Protein AF-A0A2I0JJZ2-F1 (afdb_monomer_lite)

Organism: Punica granatum (NCBI:txid22663)

Structure (mmCIF, N/CA/C/O backbone):
data_AF-A0A2I0JJZ2-F1
#
_entry.id   AF-A0A2I0JJZ2-F1
#
loop_
_atom_site.group_PDB
_atom_site.id
_atom_site.type_symbol
_atom_site.label_atom_id
_atom_site.label_alt_id
_atom_site.label_comp_id
_atom_site.label_asym_id
_atom_site.label_entity_id
_atom_site.label_seq_id
_atom_site.pdbx_PDB_ins_code
_atom_site.Cartn_x
_atom_site.Cartn_y
_atom_site.Cartn_z
_atom_site.occupancy
_atom_site.B_iso_or_equiv
_atom_site.auth_seq_id
_atom_site.auth_comp_id
_atom_site.auth_asym_id
_atom_site.auth_atom_id
_atom_site.pdbx_PDB_model_num
ATOM 1 N N . MET A 1 1 ? 12.550 30.869 23.987 1.00 35.34 1 MET A N 1
ATOM 2 C CA . MET A 1 1 ? 12.038 30.319 22.714 1.00 35.34 1 MET A CA 1
ATOM 3 C C . MET A 1 1 ? 10.921 29.368 23.080 1.00 35.34 1 MET A C 1
ATOM 5 O O . MET A 1 1 ? 11.145 28.502 23.915 1.00 35.34 1 MET A O 1
ATOM 9 N N . ALA A 1 2 ? 9.710 29.667 22.617 1.00 34.50 2 ALA A N 1
ATOM 10 C CA . ALA A 1 2 ? 8.490 29.009 23.058 1.00 34.50 2 ALA A CA 1
ATOM 11 C C . ALA A 1 2 ? 8.480 27.542 22.616 1.00 34.50 2 ALA A C 1
ATOM 13 O O . ALA A 1 2 ? 8.652 27.239 21.442 1.00 34.50 2 ALA A O 1
ATOM 14 N N . SER A 1 3 ? 8.296 26.659 23.588 1.00 38.31 3 SER A N 1
ATOM 15 C CA . SER A 1 3 ? 7.873 25.279 23.404 1.00 38.31 3 SER A CA 1
ATOM 16 C C . SER A 1 3 ? 6.485 25.270 22.759 1.00 38.31 3 SER A C 1
ATOM 18 O O . SER A 1 3 ? 5.528 25.747 23.374 1.00 38.31 3 SER A O 1
ATOM 20 N N . GLU A 1 4 ? 6.378 24.760 21.533 1.00 41.97 4 GLU A N 1
ATOM 21 C CA . GLU A 1 4 ? 5.097 24.430 20.907 1.00 41.97 4 GLU A CA 1
ATOM 22 C C . GLU A 1 4 ? 4.425 23.337 21.740 1.00 41.97 4 GLU A C 1
ATOM 24 O O . GLU A 1 4 ? 4.838 22.180 21.760 1.00 41.97 4 GLU A O 1
ATOM 29 N N . VAL A 1 5 ? 3.418 23.741 22.508 1.00 44.41 5 VAL A N 1
ATOM 30 C CA . VAL A 1 5 ? 2.506 22.829 23.187 1.00 44.41 5 VAL A CA 1
ATOM 31 C C . VAL A 1 5 ? 1.567 22.299 22.111 1.00 44.41 5 VAL A C 1
ATOM 33 O O . VAL A 1 5 ? 0.677 23.023 21.668 1.00 44.41 5 VAL A O 1
ATOM 36 N N . GLU A 1 6 ? 1.783 21.058 21.669 1.00 45.62 6 GLU A N 1
ATOM 37 C CA . GLU A 1 6 ? 0.807 20.306 20.877 1.00 45.62 6 GLU A CA 1
ATOM 38 C C . GLU A 1 6 ? -0.513 20.266 21.657 1.00 45.62 6 GLU A C 1
ATOM 40 O O . GLU A 1 6 ? -0.679 19.545 22.643 1.00 45.62 6 GLU A O 1
ATOM 45 N N . THR A 1 7 ? -1.460 21.108 21.253 1.00 51.25 7 THR A N 1
ATOM 46 C CA . THR A 1 7 ? -2.835 21.029 21.733 1.00 51.25 7 THR A CA 1
ATOM 47 C C . THR A 1 7 ? -3.428 19.706 21.251 1.00 51.25 7 THR A C 1
ATOM 49 O O . THR A 1 7 ? -3.328 19.430 20.055 1.00 51.25 7 THR A O 1
ATOM 52 N N . PRO A 1 8 ? -4.066 18.896 22.115 1.00 55.25 8 PRO A N 1
ATOM 53 C CA . PRO A 1 8 ? -4.685 17.653 21.677 1.00 55.25 8 PRO A CA 1
ATOM 54 C C . PRO A 1 8 ? -5.775 17.986 20.655 1.00 55.25 8 PRO A C 1
ATOM 56 O O . PRO A 1 8 ? -6.726 18.708 20.973 1.00 55.25 8 PRO A O 1
ATOM 59 N N . ASP A 1 9 ? -5.608 17.503 19.421 1.00 58.31 9 ASP A N 1
ATOM 60 C CA . ASP A 1 9 ? -6.589 17.686 18.353 1.00 58.31 9 ASP A CA 1
ATOM 61 C C . ASP A 1 9 ? -7.976 17.277 18.868 1.00 58.31 9 ASP A C 1
ATOM 63 O O . ASP A 1 9 ? -8.162 16.194 19.435 1.00 58.31 9 ASP A O 1
ATOM 67 N N . ARG A 1 10 ? -8.972 18.151 18.680 1.00 72.06 10 ARG A N 1
ATOM 68 C CA . ARG A 1 10 ? -10.356 17.831 19.049 1.00 72.06 10 ARG A CA 1
ATOM 69 C C . ARG A 1 10 ? -10.790 16.565 18.293 1.00 72.06 10 ARG A C 1
ATOM 71 O O . ARG A 1 10 ? -10.502 16.452 17.099 1.00 72.06 10 ARG A O 1
ATOM 78 N N . PRO A 1 11 ? -11.519 15.634 18.935 1.00 71.88 11 PRO A N 1
ATOM 79 C CA . PRO A 1 11 ? -11.868 14.339 18.340 1.00 71.88 11 PRO A CA 1
ATOM 80 C C . PRO A 1 11 ? -12.644 14.468 17.020 1.00 71.88 11 PRO A C 1
ATOM 82 O O . PRO A 1 11 ? -12.521 13.619 16.140 1.00 71.88 11 PRO A O 1
ATOM 85 N N . GLU A 1 12 ? -13.387 15.562 16.854 1.00 78.88 12 GLU A N 1
ATOM 86 C CA . GLU A 1 12 ? -14.117 15.923 15.634 1.00 78.88 12 GLU A CA 1
ATOM 87 C C . GLU A 1 12 ? -13.176 16.174 14.441 1.00 78.88 12 GLU A C 1
ATOM 89 O O . GLU A 1 12 ? -13.389 15.627 13.359 1.00 78.88 12 GLU A O 1
ATOM 94 N N . ILE A 1 13 ? -12.083 16.919 14.650 1.00 84.81 13 ILE A N 1
ATOM 95 C CA . ILE A 1 13 ? -11.090 17.237 13.608 1.00 84.81 13 ILE A CA 1
ATOM 96 C C . ILE A 1 13 ? -10.377 15.958 13.159 1.00 84.81 13 ILE A C 1
ATOM 98 O O . ILE A 1 13 ? -10.207 15.710 11.963 1.00 84.81 13 ILE A O 1
ATOM 102 N N . LEU A 1 14 ? -10.002 15.103 14.117 1.00 84.44 14 LEU A N 1
ATOM 103 C CA . LEU A 1 14 ? -9.388 13.804 13.829 1.00 84.44 14 LEU A CA 1
ATOM 104 C C . LEU A 1 14 ? -10.324 12.903 13.023 1.00 84.44 14 LEU A C 1
ATOM 106 O O . LEU A 1 14 ? -9.884 12.238 12.083 1.00 84.44 14 LEU A O 1
ATOM 110 N N . GLN A 1 15 ? -11.615 12.897 13.356 1.00 85.50 15 GLN A N 1
ATOM 111 C CA . GLN A 1 15 ? -12.613 12.121 12.630 1.00 85.50 15 GLN A CA 1
ATOM 112 C C . GLN A 1 15 ? -12.759 12.593 11.181 1.00 85.50 15 GLN A C 1
ATOM 114 O O . GLN A 1 15 ? -12.791 11.766 10.266 1.00 85.50 15 GLN A O 1
ATOM 119 N N . GLU A 1 16 ? -12.831 13.903 10.948 1.00 87.69 16 GLU A N 1
ATOM 120 C CA . GLU A 1 16 ? -12.910 14.463 9.597 1.00 87.69 16 GLU A CA 1
ATOM 121 C C . GLU A 1 16 ? -11.657 14.160 8.774 1.00 87.69 16 GLU A C 1
ATOM 123 O O . GLU A 1 16 ? -11.760 13.705 7.628 1.00 87.69 16 GLU A O 1
ATOM 128 N N . ARG A 1 17 ? -10.477 14.331 9.377 1.00 90.06 17 ARG A N 1
ATOM 129 C CA . ARG A 1 17 ? -9.188 14.029 8.747 1.00 90.06 17 ARG A CA 1
ATOM 130 C C . ARG A 1 17 ? -9.063 12.550 8.390 1.00 90.06 17 ARG A C 1
ATOM 132 O O . ARG A 1 17 ? -8.635 12.204 7.294 1.00 90.06 17 ARG A O 1
ATOM 139 N N . LEU A 1 18 ? -9.494 11.652 9.269 1.00 87.50 18 LEU A N 1
ATOM 140 C CA . LEU A 1 18 ? -9.435 10.222 8.983 1.00 87.50 18 LEU A CA 1
ATOM 141 C C . LEU A 1 18 ? -10.425 9.817 7.881 1.00 87.50 18 LEU A C 1
ATOM 143 O O . LEU A 1 18 ? -10.097 9.005 7.015 1.00 87.50 18 LEU A O 1
ATOM 147 N N . LYS A 1 19 ? -11.614 10.431 7.848 1.00 88.38 19 LYS A N 1
ATOM 148 C CA . LYS A 1 19 ? -12.583 10.248 6.756 1.00 88.38 19 LYS A CA 1
ATOM 149 C C . LYS A 1 19 ? -12.058 10.758 5.413 1.00 88.38 19 LYS A C 1
ATOM 151 O O . LYS A 1 19 ? -12.397 10.179 4.380 1.00 88.38 19 LYS A O 1
ATOM 156 N N . SER A 1 20 ? -11.272 11.836 5.389 1.00 93.06 20 SER A N 1
ATOM 157 C CA . SER A 1 20 ? -10.656 12.313 4.145 1.00 93.06 20 SER A CA 1
ATOM 158 C C . SER A 1 20 ? -9.574 11.344 3.657 1.00 93.06 20 SER A C 1
ATOM 160 O O . SER A 1 20 ? -9.583 10.985 2.479 1.00 93.06 20 SER A O 1
ATOM 162 N N . PHE A 1 21 ? -8.743 10.812 4.559 1.00 91.00 21 PHE A N 1
ATOM 163 C CA . PHE A 1 21 ? -7.754 9.782 4.227 1.00 91.00 21 PHE A CA 1
ATOM 164 C C . PHE A 1 21 ? -8.388 8.487 3.714 1.00 91.00 21 PHE A C 1
ATOM 166 O O . PHE A 1 21 ? -7.907 7.923 2.735 1.00 91.00 21 PHE A O 1
ATOM 173 N N . LEU A 1 22 ? -9.506 8.038 4.294 1.00 89.44 22 LEU A N 1
ATOM 174 C CA . LEU A 1 22 ? -10.238 6.880 3.769 1.00 89.44 22 LEU A CA 1
ATOM 175 C C . LEU A 1 22 ? -10.737 7.107 2.336 1.00 89.44 22 LEU A C 1
ATOM 177 O O . LEU A 1 22 ? -10.638 6.207 1.504 1.00 89.44 22 LEU A O 1
ATOM 181 N N . ARG A 1 23 ? -11.242 8.309 2.029 1.00 91.12 23 ARG A N 1
ATOM 182 C CA . ARG A 1 23 ? -11.679 8.665 0.670 1.00 91.12 23 ARG A CA 1
ATOM 183 C C . ARG A 1 23 ? -10.512 8.694 -0.315 1.00 91.12 23 ARG A C 1
ATOM 185 O O . ARG A 1 23 ? -10.638 8.161 -1.415 1.00 91.12 23 ARG A O 1
ATOM 192 N N . GLN A 1 24 ? -9.374 9.260 0.085 1.00 93.25 24 GLN A N 1
ATOM 193 C CA . GLN A 1 24 ? -8.149 9.224 -0.719 1.00 93.25 24 GLN A CA 1
ATOM 194 C C . GLN A 1 24 ? -7.701 7.782 -0.973 1.00 93.25 24 GLN A C 1
ATOM 196 O O . GLN A 1 24 ? -7.462 7.405 -2.115 1.00 93.25 24 GLN A O 1
ATOM 201 N N . LEU A 1 25 ? -7.698 6.937 0.061 1.00 90.19 25 LEU A N 1
ATOM 202 C CA . LEU A 1 25 ? -7.332 5.527 -0.063 1.00 90.19 25 LEU A CA 1
ATOM 203 C C . LEU A 1 25 ? -8.237 4.777 -1.052 1.00 90.19 25 LEU A C 1
ATOM 205 O O . LEU A 1 25 ? -7.754 3.982 -1.855 1.00 90.19 25 LEU A O 1
ATOM 209 N N . GLN A 1 26 ? -9.546 5.039 -1.025 1.00 91.00 26 GLN A N 1
ATOM 210 C CA . GLN A 1 26 ? -10.500 4.460 -1.978 1.00 91.00 26 GLN A CA 1
ATOM 211 C C . GLN A 1 26 ? -10.223 4.904 -3.420 1.00 91.00 26 GLN A C 1
ATOM 213 O O . GLN A 1 26 ? -10.306 4.086 -4.340 1.00 91.00 26 GLN A O 1
ATOM 218 N N . PHE A 1 27 ? -9.872 6.175 -3.621 1.00 93.69 27 PHE A N 1
ATOM 219 C CA . PHE A 1 27 ? -9.494 6.698 -4.931 1.00 93.69 27 PHE A CA 1
ATOM 220 C C . PHE A 1 27 ? -8.219 6.026 -5.463 1.00 93.69 27 PHE A C 1
ATOM 222 O O . PHE A 1 27 ? -8.216 5.518 -6.587 1.00 93.69 27 PHE A O 1
ATOM 229 N N . GLU A 1 28 ? -7.181 5.914 -4.631 1.00 92.25 28 GLU A N 1
ATOM 230 C CA . GLU A 1 28 ? -5.933 5.221 -4.980 1.00 92.25 28 GLU A CA 1
ATOM 231 C C . GLU A 1 28 ? -6.158 3.728 -5.274 1.00 92.25 28 GLU A C 1
ATOM 233 O O . GLU A 1 28 ? -5.593 3.174 -6.219 1.00 92.25 28 GLU A O 1
ATOM 238 N N . CYS A 1 29 ? -7.068 3.066 -4.550 1.00 91.25 29 CYS A N 1
ATOM 239 C CA . CYS A 1 29 ? -7.469 1.689 -4.858 1.00 91.25 29 CYS A CA 1
ATOM 240 C C . CYS A 1 29 ? -8.089 1.564 -6.259 1.00 91.25 29 CYS A C 1
ATOM 242 O O . CYS A 1 29 ? -7.845 0.583 -6.968 1.00 91.25 29 CYS A O 1
ATOM 244 N N . ALA A 1 30 ? -8.890 2.546 -6.681 1.00 93.31 30 ALA A N 1
ATOM 245 C CA . ALA A 1 30 ? -9.476 2.551 -8.018 1.00 93.31 30 ALA A CA 1
ATOM 246 C C . ALA A 1 30 ? -8.402 2.736 -9.104 1.00 93.31 30 ALA A C 1
ATOM 248 O O . ALA A 1 30 ? -8.488 2.114 -10.168 1.00 93.31 30 ALA A O 1
ATOM 249 N N . ILE A 1 31 ? -7.371 3.544 -8.834 1.00 94.44 31 ILE A N 1
ATOM 250 C CA . ILE A 1 31 ? -6.198 3.679 -9.709 1.00 94.44 31 ILE A CA 1
ATOM 251 C C . ILE A 1 31 ? -5.447 2.349 -9.797 1.00 94.44 31 ILE A C 1
ATOM 253 O O . ILE A 1 31 ? -5.171 1.878 -10.904 1.00 94.44 31 ILE A O 1
ATOM 257 N N . LEU A 1 32 ? -5.185 1.700 -8.660 1.00 94.00 32 LEU A N 1
ATOM 258 C CA . LEU A 1 32 ? -4.529 0.395 -8.608 1.00 94.00 32 LEU A CA 1
ATOM 259 C C . LEU A 1 32 ? -5.263 -0.647 -9.463 1.00 94.00 32 LEU A C 1
ATOM 261 O O . LEU A 1 32 ? -4.631 -1.341 -10.259 1.00 94.00 32 LEU A O 1
ATOM 265 N N . GLU A 1 33 ? -6.590 -0.747 -9.355 1.00 94.25 33 GLU A N 1
ATOM 266 C CA . GLU A 1 33 ? -7.368 -1.694 -10.166 1.00 94.25 33 GLU A CA 1
ATOM 267 C C . GLU A 1 33 ? -7.245 -1.396 -11.670 1.00 94.25 33 GLU A C 1
ATOM 269 O O . GLU A 1 33 ? -7.112 -2.323 -12.474 1.00 94.25 33 GLU A O 1
ATOM 274 N N . ARG A 1 34 ? -7.190 -0.116 -12.070 1.00 95.19 34 ARG A N 1
ATOM 275 C CA . ARG A 1 34 ? -6.940 0.271 -13.472 1.00 95.19 34 ARG A CA 1
ATOM 276 C C . ARG A 1 34 ? -5.537 -0.128 -13.934 1.00 95.19 34 ARG A C 1
ATOM 278 O O . ARG A 1 34 ? -5.402 -0.654 -15.040 1.00 95.19 34 ARG A O 1
ATOM 285 N N . ILE A 1 35 ? -4.509 0.085 -13.109 1.00 91.81 35 ILE A N 1
ATOM 286 C CA . ILE A 1 35 ? -3.126 -0.326 -13.404 1.00 91.81 35 ILE A CA 1
ATOM 287 C C . ILE A 1 35 ? -3.061 -1.846 -13.571 1.00 91.81 35 ILE A C 1
ATOM 289 O O . ILE A 1 35 ? -2.542 -2.334 -14.577 1.00 91.81 35 ILE A O 1
ATOM 293 N N . VAL A 1 36 ? -3.632 -2.601 -12.631 1.00 92.75 36 VAL A N 1
ATOM 294 C CA . VAL A 1 36 ? -3.643 -4.068 -12.676 1.00 92.75 36 VAL A CA 1
ATOM 295 C C . VAL A 1 36 ? -4.390 -4.573 -13.906 1.00 92.75 36 VAL A C 1
ATOM 297 O O . VAL A 1 36 ? -3.914 -5.495 -14.567 1.00 92.75 36 VAL A O 1
ATOM 300 N N . HIS A 1 37 ? -5.531 -3.968 -14.244 1.00 92.50 37 HIS A N 1
ATOM 301 C CA . HIS A 1 37 ? -6.307 -4.344 -15.422 1.00 92.50 37 HIS A CA 1
ATOM 302 C C . HIS A 1 37 ? -5.513 -4.143 -16.719 1.00 92.50 37 HIS A C 1
ATOM 304 O O . HIS A 1 37 ? -5.407 -5.079 -17.511 1.00 92.50 37 HIS A O 1
ATOM 310 N N . LYS A 1 38 ? -4.902 -2.964 -16.905 1.00 90.19 38 LYS A N 1
ATOM 311 C CA . LYS A 1 38 ? -4.123 -2.641 -18.113 1.00 90.19 38 LYS A CA 1
ATOM 312 C C . LYS A 1 38 ? -2.888 -3.531 -18.284 1.00 90.19 38 LYS A C 1
ATOM 314 O O . LYS A 1 38 ? -2.580 -3.938 -19.397 1.00 90.19 38 LYS A O 1
ATOM 319 N N . ASN A 1 39 ? -2.213 -3.880 -17.190 1.00 88.00 39 ASN A N 1
ATOM 320 C CA . ASN A 1 39 ? -0.936 -4.601 -17.234 1.00 88.00 39 ASN A CA 1
ATOM 321 C C . ASN A 1 39 ? -1.072 -6.135 -17.146 1.00 88.00 39 ASN A C 1
ATOM 323 O O . ASN A 1 39 ? -0.076 -6.851 -17.271 1.00 88.00 39 ASN A O 1
ATOM 327 N N . LYS A 1 40 ? -2.292 -6.668 -16.963 1.00 88.12 40 LYS A N 1
ATOM 328 C CA . LYS A 1 40 ? -2.541 -8.092 -16.664 1.00 88.12 40 LYS A CA 1
ATOM 329 C C . LYS A 1 40 ? -1.957 -9.068 -17.683 1.00 88.12 40 LYS A C 1
ATOM 331 O O . LYS A 1 40 ? -1.467 -10.126 -17.292 1.00 88.12 40 LYS A O 1
ATOM 336 N N . ASN A 1 41 ? -2.037 -8.738 -18.969 1.00 86.06 41 ASN A N 1
ATOM 337 C CA . ASN A 1 41 ? -1.633 -9.650 -20.040 1.00 86.06 41 ASN A CA 1
ATOM 338 C C . ASN A 1 41 ? -0.141 -9.521 -20.378 1.00 86.06 41 ASN A C 1
ATOM 340 O O . ASN A 1 41 ? 0.506 -10.529 -20.639 1.00 86.06 41 ASN A O 1
ATOM 344 N N . GLN A 1 42 ? 0.408 -8.305 -20.310 1.00 81.69 42 GLN A N 1
ATOM 345 C CA . GLN A 1 42 ? 1.806 -8.014 -20.646 1.00 81.69 42 GLN A CA 1
ATOM 346 C C . GLN A 1 42 ? 2.772 -8.404 -19.521 1.00 81.69 42 GLN A C 1
ATOM 348 O O . GLN A 1 42 ? 3.835 -8.960 -19.777 1.00 81.69 42 GLN A O 1
ATOM 353 N N . HIS A 1 43 ? 2.384 -8.190 -18.261 1.00 86.06 43 HIS A N 1
ATOM 354 C CA . HIS A 1 43 ? 3.291 -8.319 -17.117 1.00 86.06 43 HIS A CA 1
ATOM 355 C C . HIS A 1 43 ? 2.965 -9.510 -16.211 1.00 86.06 43 HIS A C 1
ATOM 357 O O . HIS A 1 43 ? 3.441 -9.582 -15.081 1.00 86.06 43 HIS A O 1
ATOM 363 N N . ARG A 1 44 ? 2.195 -10.494 -16.703 1.00 80.81 44 ARG A N 1
ATOM 364 C CA . ARG A 1 44 ? 1.699 -11.634 -15.903 1.00 80.81 44 ARG A CA 1
ATOM 365 C C . ARG A 1 44 ? 2.793 -12.373 -15.120 1.00 80.81 44 ARG A C 1
ATOM 367 O O . ARG A 1 44 ? 2.501 -12.901 -14.053 1.00 80.81 44 ARG A O 1
ATOM 374 N N . ARG A 1 45 ? 4.018 -12.448 -15.646 1.00 84.81 45 ARG A N 1
ATOM 375 C CA . ARG A 1 45 ? 5.161 -13.149 -15.026 1.00 84.81 45 ARG A CA 1
ATOM 376 C C . ARG A 1 45 ? 6.200 -12.210 -14.398 1.00 84.81 45 ARG A C 1
ATOM 378 O O . ARG A 1 45 ? 7.234 -12.684 -13.952 1.00 84.81 45 ARG A O 1
ATOM 385 N N . CYS A 1 46 ? 5.950 -10.902 -14.369 1.00 86.69 46 CYS A N 1
ATOM 386 C CA . CYS A 1 46 ? 6.910 -9.931 -13.854 1.00 86.69 46 CYS A CA 1
ATOM 387 C C . CYS A 1 46 ? 6.850 -9.827 -12.320 1.00 86.69 46 CYS A C 1
ATOM 389 O O . CYS A 1 46 ? 5.761 -9.853 -11.743 1.00 86.69 46 CYS A O 1
ATOM 391 N N . GLY A 1 47 ? 8.009 -9.675 -11.668 1.00 86.69 47 GLY A N 1
ATOM 392 C CA . GLY A 1 47 ? 8.136 -9.613 -10.206 1.00 86.69 47 GLY A CA 1
ATOM 393 C C . GLY A 1 47 ? 7.337 -8.471 -9.573 1.00 86.69 47 GLY A C 1
ATOM 394 O O . GLY A 1 47 ? 6.503 -8.725 -8.702 1.00 86.69 47 GLY A O 1
ATOM 395 N N . TYR A 1 48 ? 7.484 -7.235 -10.074 1.00 90.94 48 TYR A N 1
ATOM 396 C CA . TYR A 1 48 ? 6.724 -6.086 -9.552 1.00 90.94 48 TYR A CA 1
ATOM 397 C C . TYR A 1 48 ? 5.207 -6.293 -9.694 1.00 90.94 48 TYR A C 1
ATOM 399 O O . TYR A 1 48 ? 4.431 -5.895 -8.826 1.00 90.94 48 TYR A O 1
ATOM 407 N N . PHE A 1 49 ? 4.771 -6.966 -10.766 1.00 91.81 49 PHE A N 1
ATOM 408 C CA . PHE A 1 49 ? 3.356 -7.230 -11.009 1.00 91.81 49 PHE A CA 1
ATOM 409 C C . PHE A 1 49 ? 2.787 -8.255 -10.019 1.00 91.81 49 PHE A C 1
ATOM 411 O O . PHE A 1 49 ? 1.638 -8.125 -9.602 1.00 91.81 49 PHE A O 1
ATOM 418 N N . GLN A 1 50 ? 3.583 -9.236 -9.573 1.00 90.62 50 GLN A N 1
ATOM 419 C CA . GLN A 1 50 ? 3.171 -10.143 -8.494 1.00 90.62 50 GLN A CA 1
ATOM 420 C C . GLN A 1 50 ? 2.943 -9.391 -7.179 1.00 90.62 50 GLN A C 1
ATOM 422 O O . GLN A 1 50 ? 1.937 -9.632 -6.508 1.00 90.62 50 GLN A O 1
ATOM 427 N N . TYR A 1 51 ? 3.811 -8.432 -6.845 1.00 90.62 51 TYR A N 1
ATOM 428 C CA . TYR A 1 51 ? 3.610 -7.576 -5.676 1.00 90.62 51 TYR A CA 1
ATOM 429 C C . TYR A 1 51 ? 2.402 -6.643 -5.841 1.00 90.62 51 TYR A C 1
ATOM 431 O O . TYR A 1 51 ? 1.611 -6.531 -4.912 1.00 90.62 51 TYR A O 1
ATOM 439 N N . LEU A 1 52 ? 2.147 -6.075 -7.027 1.00 92.94 52 LEU A N 1
ATOM 440 C CA . LEU A 1 52 ? 0.903 -5.329 -7.290 1.00 92.94 52 LEU A CA 1
ATOM 441 C C . LEU A 1 52 ? -0.353 -6.188 -7.071 1.00 92.94 52 LEU A C 1
ATOM 443 O O . LEU A 1 52 ? -1.355 -5.718 -6.529 1.00 92.94 52 LEU A O 1
ATOM 447 N N . LEU A 1 53 ? -0.317 -7.464 -7.469 1.00 93.12 53 LEU A N 1
ATOM 448 C CA . LEU A 1 53 ? -1.415 -8.396 -7.209 1.00 93.12 53 LEU A CA 1
ATOM 449 C C . LEU A 1 53 ? -1.567 -8.713 -5.717 1.00 93.12 53 LEU A C 1
ATOM 451 O O . LEU A 1 53 ? -2.701 -8.911 -5.275 1.00 93.12 53 LEU A O 1
ATOM 455 N N . LYS A 1 54 ? -0.463 -8.757 -4.961 1.00 93.25 54 LYS A N 1
ATOM 456 C CA . LYS A 1 54 ? -0.468 -8.895 -3.499 1.00 93.25 54 LYS A CA 1
ATOM 457 C C . LYS A 1 54 ? -1.106 -7.670 -2.839 1.00 93.25 54 LYS A C 1
ATOM 459 O O . LYS A 1 54 ? -2.129 -7.830 -2.183 1.00 93.25 54 LYS A O 1
ATOM 464 N N . VAL A 1 55 ? -0.634 -6.465 -3.167 1.00 94.69 55 VAL A N 1
ATOM 465 C CA . VAL A 1 55 ? -1.215 -5.185 -2.722 1.00 94.69 55 VAL A CA 1
ATOM 466 C C . VAL A 1 55 ? -2.722 -5.145 -2.994 1.00 94.69 55 VAL A C 1
ATOM 468 O O . VAL A 1 55 ? -3.516 -4.822 -2.115 1.00 94.69 55 VAL A O 1
ATOM 471 N N . ARG A 1 56 ? -3.158 -5.563 -4.190 1.00 94.62 56 ARG A N 1
ATOM 472 C CA . ARG A 1 56 ? -4.587 -5.634 -4.531 1.00 94.62 56 ARG A CA 1
ATOM 473 C C . ARG A 1 56 ? -5.376 -6.600 -3.639 1.00 94.62 56 ARG A C 1
ATOM 475 O O . ARG A 1 56 ? -6.516 -6.305 -3.287 1.00 94.62 56 ARG A O 1
ATOM 482 N N . ARG A 1 57 ? -4.825 -7.776 -3.321 1.00 93.75 57 ARG A N 1
ATOM 483 C CA . ARG A 1 57 ? -5.484 -8.743 -2.421 1.00 93.75 57 ARG A CA 1
ATOM 484 C C . ARG A 1 57 ? -5.641 -8.148 -1.029 1.00 93.75 57 ARG A C 1
ATOM 486 O O . ARG A 1 57 ? -6.739 -8.202 -0.479 1.00 93.75 57 ARG A O 1
ATOM 493 N N . ASP A 1 58 ? -4.586 -7.526 -0.526 1.00 94.06 58 ASP A N 1
ATOM 494 C CA . ASP A 1 58 ? -4.571 -6.942 0.808 1.00 94.06 58 ASP A CA 1
ATOM 495 C C . ASP A 1 58 ? -5.546 -5.763 0.903 1.00 94.06 58 ASP A C 1
ATOM 497 O O . ASP A 1 58 ? -6.327 -5.683 1.847 1.00 94.06 58 ASP A O 1
ATOM 501 N N . PHE A 1 59 ? -5.646 -4.925 -0.132 1.00 91.81 59 PHE A N 1
ATOM 502 C CA . PHE A 1 59 ? -6.676 -3.884 -0.186 1.00 91.81 59 PHE A CA 1
ATOM 503 C C . PHE A 1 59 ? -8.107 -4.434 -0.182 1.00 91.81 59 PHE A C 1
ATOM 505 O O . PHE A 1 59 ? -8.980 -3.859 0.467 1.00 91.81 59 PHE A O 1
ATOM 512 N N . ARG A 1 60 ? -8.378 -5.557 -0.857 1.00 91.62 60 ARG A N 1
ATOM 513 C CA . ARG A 1 60 ? -9.711 -6.193 -0.818 1.00 91.62 60 ARG A CA 1
ATOM 514 C C . ARG A 1 60 ? -10.040 -6.750 0.565 1.00 91.62 60 ARG A C 1
ATOM 516 O O . ARG A 1 60 ? -11.182 -6.635 1.017 1.00 91.62 60 ARG A O 1
ATOM 523 N N . LEU A 1 61 ? -9.048 -7.319 1.250 1.00 91.94 61 LEU A N 1
ATOM 524 C CA . LEU A 1 61 ? -9.187 -7.735 2.647 1.00 91.94 61 LEU A CA 1
ATOM 525 C C . LEU A 1 61 ? -9.461 -6.523 3.549 1.00 91.94 61 LEU A C 1
ATOM 527 O O . LEU A 1 61 ? -10.346 -6.577 4.401 1.00 91.94 61 LEU A O 1
ATOM 531 N N . LEU A 1 62 ? -8.783 -5.401 3.301 1.00 90.38 62 LEU A N 1
ATOM 532 C CA . LEU A 1 62 ? -8.951 -4.168 4.062 1.00 90.38 62 LEU A CA 1
ATOM 533 C C . LEU A 1 62 ? -10.346 -3.556 3.866 1.00 90.38 62 LEU A C 1
ATOM 535 O O . LEU A 1 62 ? -10.986 -3.147 4.832 1.00 90.38 62 LEU A O 1
ATOM 539 N N . GLN A 1 63 ? -10.859 -3.551 2.633 1.00 87.38 63 GLN A N 1
ATOM 540 C CA . GLN A 1 63 ? -12.235 -3.133 2.338 1.00 87.38 63 GLN A CA 1
ATOM 541 C C . GLN A 1 63 ? -13.257 -4.025 3.053 1.00 87.38 63 GLN A C 1
ATOM 543 O O . GLN A 1 63 ? -14.230 -3.529 3.621 1.00 87.38 63 GLN A O 1
ATOM 548 N N . SER A 1 64 ? -12.995 -5.334 3.101 1.00 86.25 64 SER A N 1
ATOM 549 C CA . SER A 1 64 ? -13.844 -6.301 3.808 1.00 86.25 64 SER A CA 1
ATOM 550 C C . SER A 1 64 ? -13.838 -6.097 5.329 1.00 86.25 64 SER A C 1
ATOM 552 O O . SER A 1 64 ? -14.811 -6.446 5.995 1.00 86.25 64 SER A O 1
ATOM 554 N N . ALA A 1 65 ? -12.784 -5.492 5.889 1.00 84.12 65 ALA A N 1
ATOM 555 C CA . ALA A 1 65 ? -12.708 -5.166 7.313 1.00 84.12 65 ALA A CA 1
ATOM 556 C C . ALA A 1 65 ? -13.680 -4.047 7.732 1.00 84.12 65 ALA A C 1
ATOM 558 O O . ALA A 1 65 ? -13.978 -3.926 8.925 1.00 84.12 65 ALA A O 1
ATOM 559 N N . LYS A 1 66 ? -14.203 -3.276 6.762 1.00 83.50 66 LYS A N 1
ATOM 560 C CA . LYS A 1 66 ? -15.114 -2.140 6.961 1.00 83.50 66 LYS A CA 1
ATOM 561 C C . LYS A 1 66 ? -14.561 -1.100 7.943 1.00 83.50 66 LYS A C 1
ATOM 563 O O . LYS A 1 66 ? -15.169 -0.792 8.966 1.00 83.50 66 LYS A O 1
ATOM 568 N N . LEU A 1 67 ? -13.390 -0.558 7.606 1.00 83.62 67 LEU A N 1
ATOM 569 C CA . LEU A 1 67 ? -12.666 0.449 8.394 1.00 83.62 67 LEU A CA 1
ATOM 570 C C . LEU A 1 67 ? -13.541 1.611 8.873 1.00 83.62 67 LEU A C 1
ATOM 572 O O . LEU A 1 67 ? -13.406 2.032 10.013 1.00 83.62 67 LEU A O 1
ATOM 576 N N . GLU A 1 68 ? -14.444 2.119 8.037 1.00 84.81 68 GLU A N 1
ATOM 577 C CA . GLU A 1 68 ? -15.306 3.243 8.410 1.00 84.81 68 GLU A CA 1
ATOM 578 C C . GLU A 1 68 ? -16.233 2.903 9.589 1.00 84.81 68 GLU A C 1
ATOM 580 O O . GLU A 1 68 ? -16.361 3.699 10.517 1.00 84.81 68 GLU A O 1
ATOM 585 N N . GLU A 1 69 ? -16.818 1.699 9.606 1.00 84.06 69 GLU A N 1
ATOM 586 C CA . GLU A 1 69 ? -17.628 1.221 10.733 1.00 84.06 69 GLU A CA 1
ATOM 587 C C . GLU A 1 69 ? -16.770 1.102 12.002 1.00 84.06 69 GLU A C 1
ATOM 589 O O . GLU A 1 69 ? -17.163 1.601 13.057 1.00 84.06 69 GLU A O 1
ATOM 594 N N . LEU A 1 70 ? -15.573 0.508 11.888 1.00 84.12 70 LEU A N 1
ATOM 595 C CA . LEU A 1 70 ? -14.644 0.345 13.013 1.00 84.12 70 LEU A CA 1
ATOM 596 C C . LEU A 1 70 ? -14.226 1.694 13.610 1.00 84.12 70 LEU A C 1
ATOM 598 O O . LEU A 1 70 ? -14.232 1.872 14.826 1.00 84.12 70 LEU A O 1
ATOM 602 N N . LEU A 1 71 ? -13.898 2.658 12.753 1.00 83.81 71 LEU A N 1
ATOM 603 C CA . LEU A 1 71 ? -13.444 3.979 13.168 1.00 83.81 71 LEU A CA 1
ATOM 604 C C . LEU A 1 71 ? -14.574 4.794 13.790 1.00 83.81 71 LEU A C 1
ATOM 606 O O . LEU A 1 71 ? -14.368 5.408 14.833 1.00 83.81 71 LEU A O 1
ATOM 610 N N . ASN A 1 72 ? -15.780 4.748 13.221 1.00 83.62 72 ASN A N 1
ATOM 611 C CA . ASN A 1 72 ? -16.945 5.391 13.827 1.00 83.62 72 ASN A CA 1
ATOM 612 C C . ASN A 1 72 ? -17.228 4.832 15.232 1.00 83.62 72 ASN A C 1
ATOM 614 O O . ASN A 1 72 ? -17.509 5.608 16.144 1.00 83.62 72 ASN A O 1
ATOM 618 N N . SER A 1 73 ? -17.083 3.516 15.439 1.00 81.31 73 SER A N 1
ATOM 619 C CA . SER A 1 73 ? -17.173 2.919 16.779 1.00 81.31 73 SER A CA 1
ATOM 620 C C . SER A 1 73 ? -16.064 3.408 17.722 1.00 81.31 73 SER A C 1
ATOM 622 O O . SER A 1 73 ? -16.358 3.709 18.877 1.00 81.31 73 SER A O 1
ATOM 624 N N . CYS A 1 74 ? -14.817 3.556 17.253 1.00 81.06 74 CYS A N 1
ATOM 625 C CA . CYS A 1 74 ? -13.735 4.142 18.057 1.00 81.06 74 CYS A CA 1
ATOM 626 C C . CYS A 1 74 ? -14.065 5.572 18.505 1.00 81.06 74 CYS A C 1
ATOM 628 O O . CYS A 1 74 ? -13.932 5.888 19.686 1.00 81.06 74 CYS A O 1
ATOM 630 N N . PHE A 1 75 ? -14.530 6.430 17.591 1.00 81.06 75 PHE A N 1
ATOM 631 C CA . PHE A 1 75 ? -14.856 7.821 17.916 1.00 81.06 75 PHE A CA 1
ATOM 632 C C . PHE A 1 75 ? -16.023 7.935 18.899 1.00 81.06 75 PHE A C 1
ATOM 634 O O . PHE A 1 75 ? -15.962 8.762 19.801 1.00 81.06 75 PHE A O 1
ATOM 641 N N . GLN A 1 76 ? -17.040 7.071 18.808 1.00 77.44 76 GLN A N 1
ATOM 642 C CA . GLN A 1 76 ? -18.120 7.030 19.804 1.00 77.44 76 GLN A CA 1
ATOM 643 C C . GLN A 1 76 ? -17.600 6.712 21.215 1.00 77.44 76 GLN A C 1
ATOM 645 O O . GLN A 1 76 ? -18.055 7.302 22.192 1.00 77.44 76 GLN A O 1
ATOM 650 N N . VAL A 1 77 ? -16.623 5.805 21.332 1.00 73.94 77 VAL A N 1
ATOM 651 C CA . VAL A 1 77 ? -16.008 5.455 22.622 1.00 73.94 77 VAL A CA 1
ATOM 652 C C . VAL A 1 77 ? -15.119 6.588 23.148 1.00 73.94 77 VAL A C 1
ATOM 654 O O . VAL A 1 77 ? -15.192 6.903 24.335 1.00 73.94 77 VAL A O 1
ATOM 657 N N . ILE A 1 78 ? -14.309 7.207 22.282 1.00 76.06 78 ILE A N 1
ATOM 658 C CA . ILE A 1 78 ? -13.351 8.267 22.647 1.00 76.06 78 ILE A CA 1
ATOM 659 C C . ILE A 1 78 ? -14.066 9.573 23.012 1.00 76.06 78 ILE A C 1
ATOM 661 O O . ILE A 1 78 ? -13.726 10.195 24.016 1.00 76.06 78 ILE A O 1
ATOM 665 N N . SER A 1 79 ? -15.079 9.972 22.241 1.00 71.81 79 SER A N 1
ATOM 666 C CA . SER A 1 79 ? -15.828 11.215 22.468 1.00 71.81 79 SER A CA 1
ATOM 667 C C . SER A 1 79 ? -16.780 11.138 23.668 1.00 71.81 79 SER A C 1
ATOM 669 O O . SER A 1 79 ? -17.364 12.145 24.054 1.00 71.81 79 SER A O 1
ATOM 671 N N . GLY A 1 80 ? -16.952 9.957 24.277 1.00 63.09 80 GLY A N 1
ATOM 672 C CA . GLY A 1 80 ? -17.773 9.771 25.477 1.00 63.09 80 GLY A CA 1
ATOM 673 C C . GLY A 1 80 ? -19.276 9.967 25.262 1.00 63.09 80 GLY A C 1
ATOM 674 O O . GLY A 1 80 ? -20.034 9.952 26.239 1.00 63.09 80 GLY A O 1
ATOM 675 N N . ASP A 1 81 ? -19.709 10.124 24.010 1.00 59.97 81 ASP A N 1
ATOM 676 C CA . ASP A 1 81 ? -21.110 10.290 23.657 1.00 59.97 81 ASP A CA 1
ATOM 677 C C . ASP A 1 81 ? -21.857 8.996 24.012 1.00 59.97 81 ASP A C 1
ATOM 679 O O . ASP A 1 81 ? -21.470 7.896 23.617 1.00 59.97 81 ASP A O 1
ATOM 683 N N . LYS A 1 82 ? -22.852 9.091 24.898 1.00 61.19 82 LYS A N 1
ATOM 684 C CA . LYS A 1 82 ? -23.471 7.924 25.545 1.00 61.19 82 LYS A CA 1
ATOM 685 C C . LYS A 1 82 ? -24.510 7.285 24.621 1.00 61.19 82 LYS A C 1
ATOM 687 O O . LYS A 1 82 ? -25.550 7.901 24.401 1.00 61.19 82 LYS A O 1
ATOM 692 N N . PRO A 1 83 ? -24.416 5.978 24.319 1.00 50.38 83 PRO A N 1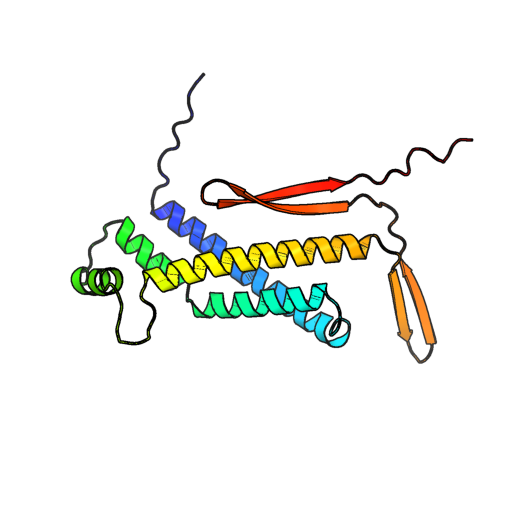
ATOM 693 C CA . PRO A 1 83 ? -25.609 5.195 24.062 1.00 50.38 83 PRO A CA 1
ATOM 694 C C . PRO A 1 83 ? -25.922 4.296 25.261 1.00 50.38 83 PRO A C 1
ATOM 696 O O . PRO A 1 83 ? -25.045 3.764 25.947 1.00 50.38 83 PRO A O 1
ATOM 699 N N . LYS A 1 84 ? -27.215 4.025 25.455 1.00 53.03 84 LYS A N 1
ATOM 700 C CA . LYS A 1 84 ? -27.755 2.977 26.346 1.00 53.03 84 LYS A CA 1
ATOM 701 C C . LYS A 1 84 ? -27.198 1.563 26.028 1.00 53.03 84 LYS A C 1
ATOM 703 O O . LYS A 1 84 ? -27.467 0.618 26.754 1.00 53.03 84 LYS A O 1
ATOM 708 N N . GLN A 1 85 ? -26.391 1.437 24.969 1.00 54.44 85 GLN A N 1
ATOM 709 C CA . GLN A 1 85 ? -25.693 0.247 24.467 1.00 54.44 85 GLN A CA 1
ATOM 710 C C . GLN A 1 85 ? -24.271 0.062 25.033 1.00 54.44 85 GLN A C 1
ATOM 712 O O . GLN A 1 85 ? -23.553 -0.832 24.587 1.00 54.44 85 GLN A O 1
ATOM 717 N N . LYS A 1 86 ? -23.846 0.874 26.015 1.00 50.62 86 LYS A N 1
ATOM 718 C CA . LYS A 1 86 ? -22.503 0.795 26.620 1.00 50.62 86 LYS A CA 1
ATOM 719 C C . LYS A 1 86 ? -22.169 -0.605 27.161 1.00 50.62 86 LYS A C 1
ATOM 721 O O . LYS A 1 86 ? -21.012 -0.988 27.121 1.00 50.62 86 LYS A O 1
ATOM 726 N N . ILE A 1 87 ? -23.164 -1.381 27.599 1.00 54.16 87 ILE A N 1
ATOM 727 C CA . ILE A 1 87 ? -22.973 -2.765 28.065 1.00 54.16 87 ILE A CA 1
ATOM 728 C C . ILE A 1 87 ? -22.632 -3.698 26.895 1.00 54.16 87 ILE A C 1
ATOM 730 O O . ILE A 1 87 ? -21.625 -4.384 26.976 1.00 54.16 87 ILE A O 1
ATOM 734 N N . ASN A 1 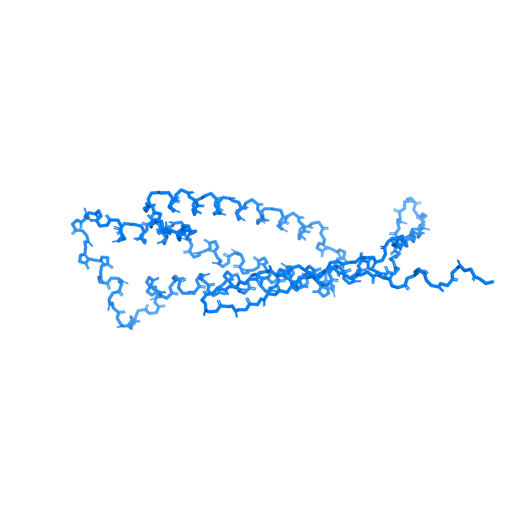88 ? -23.371 -3.642 25.782 1.00 54.97 88 ASN A N 1
ATOM 735 C CA . ASN A 1 88 ? -23.152 -4.522 24.624 1.00 54.97 88 ASN A CA 1
ATOM 736 C C . ASN A 1 88 ? -21.865 -4.175 23.850 1.00 54.97 88 ASN A C 1
ATOM 738 O O . ASN A 1 88 ? -21.156 -5.063 23.383 1.00 54.97 88 ASN A O 1
ATOM 742 N N . LEU A 1 89 ? -21.539 -2.881 23.721 1.00 54.69 89 LEU A N 1
ATOM 743 C CA . LEU A 1 89 ? -20.324 -2.424 23.033 1.00 54.69 89 LEU A CA 1
ATOM 744 C C . LEU A 1 89 ? -19.083 -2.740 23.879 1.00 54.69 89 LEU A C 1
ATOM 746 O O . LEU A 1 89 ? -18.107 -3.285 23.366 1.00 54.69 89 LEU A O 1
ATOM 750 N N . LEU A 1 90 ? -19.151 -2.510 25.197 1.00 53.78 90 LEU A N 1
ATOM 751 C CA . LEU A 1 90 ? -18.103 -2.958 26.111 1.00 53.78 90 LEU A CA 1
ATOM 752 C C . LEU A 1 90 ? -18.032 -4.485 26.202 1.00 53.78 90 LEU A C 1
ATOM 754 O O . LEU A 1 90 ? -16.926 -4.985 26.294 1.00 53.78 90 LEU A O 1
ATOM 758 N N . GLU A 1 91 ? -19.129 -5.244 26.114 1.00 53.81 91 GLU A N 1
ATOM 759 C CA . GLU A 1 91 ? -19.087 -6.714 26.003 1.00 53.81 91 GLU A CA 1
ATOM 760 C C . GLU A 1 91 ? -18.328 -7.160 24.751 1.00 53.81 91 GLU A C 1
ATOM 762 O O . GLU A 1 91 ? -17.425 -7.988 24.852 1.00 53.81 91 GLU A O 1
ATOM 767 N N . SER A 1 92 ? -18.607 -6.543 23.598 1.00 54.38 92 SER A N 1
ATOM 768 C CA . SER A 1 92 ? -17.898 -6.830 22.342 1.00 54.38 92 SER A CA 1
ATOM 769 C C . SER A 1 92 ? -16.420 -6.401 22.335 1.00 54.38 92 SER A C 1
ATOM 771 O O . SER A 1 92 ? -15.635 -6.897 21.524 1.00 54.38 92 SER A O 1
ATOM 773 N N . LEU A 1 93 ? -16.033 -5.501 23.249 1.00 52.78 93 LEU A N 1
ATOM 774 C CA . LEU A 1 93 ? -14.652 -5.061 23.487 1.00 52.78 93 LEU A CA 1
ATOM 775 C C . LEU A 1 93 ? -13.948 -5.859 24.606 1.00 52.78 93 LEU A C 1
ATOM 777 O O . LEU A 1 93 ? -12.725 -5.972 24.592 1.00 52.78 93 LEU A O 1
ATOM 781 N N . LYS A 1 94 ? -14.696 -6.384 25.590 1.00 47.97 94 LYS A N 1
ATOM 782 C CA . LYS A 1 94 ? -14.199 -6.976 26.850 1.00 47.97 94 LYS A CA 1
ATOM 783 C C . LYS A 1 94 ? -14.140 -8.503 26.824 1.00 47.97 94 LYS A C 1
ATOM 785 O O . LYS A 1 94 ? -13.454 -9.065 27.680 1.00 47.97 94 LYS A O 1
ATOM 790 N N . SER A 1 95 ? -14.803 -9.195 25.891 1.00 46.31 95 SER A N 1
ATOM 791 C CA . SER A 1 95 ? -14.723 -10.659 25.826 1.00 46.31 95 SER A CA 1
ATOM 792 C C . SER A 1 95 ? -13.325 -11.106 25.380 1.00 46.31 95 SER A C 1
ATOM 794 O O . SER A 1 95 ? -13.023 -11.271 24.196 1.00 46.31 95 SER A O 1
ATOM 796 N N . ARG A 1 96 ? -12.451 -11.302 26.369 1.00 48.31 96 ARG A N 1
ATOM 797 C CA . ARG A 1 96 ? -11.285 -12.172 26.261 1.00 48.31 96 ARG A CA 1
ATOM 798 C C . ARG A 1 96 ? -11.781 -13.503 25.693 1.00 48.31 96 ARG A C 1
ATOM 800 O O . ARG A 1 96 ? -12.567 -14.165 26.354 1.00 48.31 96 ARG A O 1
ATOM 807 N N . ILE A 1 97 ? -11.312 -13.836 24.490 1.00 50.41 97 ILE A N 1
ATOM 808 C CA . ILE A 1 97 ? -11.445 -15.144 23.837 1.00 50.41 97 ILE A CA 1
ATOM 809 C C . ILE A 1 97 ? -12.915 -15.530 23.584 1.00 50.41 97 ILE A C 1
ATOM 811 O O . ILE A 1 97 ? -13.579 -16.147 24.407 1.00 50.41 97 ILE A O 1
ATOM 815 N N . CYS A 1 98 ? -13.440 -15.163 22.414 1.00 44.41 98 CYS A N 1
ATOM 816 C CA . CYS A 1 98 ? -14.709 -15.708 21.942 1.00 44.41 98 CYS A CA 1
ATOM 817 C C . CYS A 1 98 ? -14.510 -17.157 21.473 1.00 44.41 98 CYS A C 1
ATOM 819 O O . CYS A 1 98 ? -13.904 -17.378 20.426 1.00 44.41 98 CYS A O 1
ATOM 821 N N . ASP A 1 99 ? -15.151 -18.116 22.143 1.00 50.78 99 ASP A N 1
ATOM 822 C CA . ASP A 1 99 ? -15.353 -19.503 21.670 1.00 50.78 99 ASP A CA 1
ATOM 823 C C . ASP A 1 99 ? -16.204 -19.598 20.373 1.00 50.78 99 ASP A C 1
ATOM 825 O O . ASP A 1 99 ? -16.58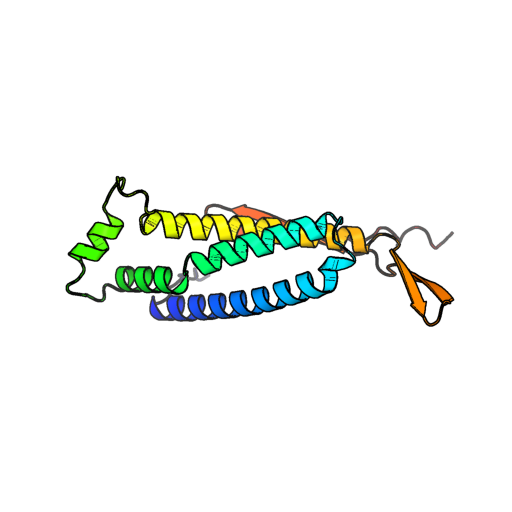2 -20.680 19.933 1.00 50.78 99 ASP A O 1
ATOM 829 N N . SER A 1 100 ? -16.532 -18.466 19.729 1.00 58.03 100 SER A N 1
ATOM 830 C CA . SER A 1 100 ? -17.447 -18.371 18.580 1.00 58.03 100 SER A CA 1
ATOM 831 C C . SER A 1 100 ? -16.767 -18.265 17.207 1.00 58.03 100 SER A C 1
ATOM 833 O O . SER A 1 100 ? -17.452 -18.100 16.196 1.00 58.03 100 SER A O 1
ATOM 835 N N . GLY A 1 101 ? -15.433 -18.331 17.136 1.00 62.44 101 GLY A N 1
ATOM 836 C CA . GLY A 1 101 ? -14.675 -18.286 15.875 1.00 62.44 101 GLY A CA 1
ATOM 837 C C . GLY A 1 101 ? -14.752 -16.957 15.103 1.00 62.44 101 GLY A C 1
ATOM 838 O O . GLY A 1 101 ? -14.171 -16.846 14.023 1.00 62.44 101 GLY A O 1
ATOM 839 N N . LYS A 1 102 ? -15.449 -15.938 15.629 1.00 66.88 102 LYS A N 1
ATOM 840 C CA . LYS A 1 102 ? -15.534 -14.591 15.045 1.00 66.88 102 LYS A CA 1
ATOM 841 C C . LYS A 1 102 ? -14.568 -13.639 15.761 1.00 66.88 102 LYS A C 1
ATOM 843 O O . LYS A 1 102 ? -14.626 -13.567 16.988 1.00 66.88 102 LYS A O 1
ATOM 848 N N . PRO A 1 103 ? -13.736 -12.879 15.023 1.00 67.44 103 PRO A N 1
ATOM 849 C CA . PRO A 1 103 ? -12.778 -11.968 15.634 1.00 67.44 103 PRO A CA 1
ATOM 850 C C . PRO A 1 103 ? -13.495 -10.816 16.343 1.00 67.44 103 PRO A C 1
ATOM 852 O O . PRO A 1 103 ? -14.427 -10.215 15.790 1.00 67.44 103 PRO A O 1
ATOM 855 N N . ASN A 1 104 ? -13.053 -10.501 17.560 1.00 76.50 104 ASN A N 1
ATOM 856 C CA . ASN A 1 104 ? -13.591 -9.386 18.336 1.00 76.50 104 ASN A CA 1
ATOM 857 C C . ASN A 1 104 ? -13.197 -8.031 17.712 1.00 76.50 104 ASN A C 1
ATOM 859 O O . ASN A 1 104 ? -12.412 -7.947 16.761 1.00 76.50 104 ASN A O 1
ATOM 863 N N . PHE A 1 105 ? -13.769 -6.940 18.223 1.00 79.69 105 PHE A N 1
ATOM 864 C CA . PHE A 1 105 ? -13.519 -5.603 17.678 1.00 79.69 105 PHE A CA 1
ATOM 865 C C . PHE A 1 105 ? -12.027 -5.234 17.671 1.00 79.69 105 PHE A C 1
ATOM 867 O O . PHE A 1 105 ? -11.517 -4.733 16.668 1.00 79.69 105 PHE A O 1
ATOM 874 N N . MET A 1 106 ? -11.319 -5.522 18.766 1.00 79.81 106 MET A N 1
ATOM 875 C CA . MET A 1 106 ? -9.898 -5.199 18.915 1.00 79.81 106 MET A CA 1
ATOM 876 C C . MET A 1 106 ? -9.026 -6.008 17.950 1.00 79.81 106 MET A C 1
ATOM 878 O O . MET A 1 106 ? -8.096 -5.467 17.359 1.00 79.81 106 MET A O 1
ATOM 882 N N . GLU A 1 107 ? -9.354 -7.279 17.729 1.00 82.56 107 GLU A N 1
ATOM 883 C CA . GLU A 1 107 ? -8.692 -8.148 16.754 1.00 82.56 107 GLU A CA 1
ATOM 884 C C . GLU A 1 107 ? -8.910 -7.661 15.323 1.00 82.56 107 GLU A C 1
ATOM 886 O O . GLU A 1 107 ? -7.973 -7.662 14.526 1.00 82.56 107 GLU A O 1
ATOM 891 N N . ARG A 1 108 ? -10.120 -7.189 14.995 1.00 85.62 108 ARG A N 1
ATOM 892 C CA . ARG A 1 108 ? -10.406 -6.580 13.687 1.00 85.62 108 ARG A CA 1
ATOM 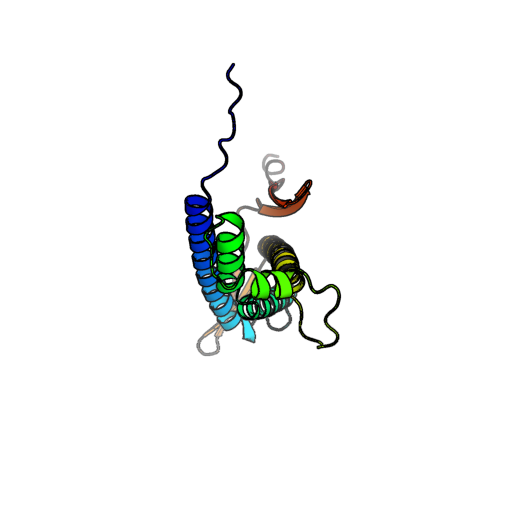893 C C . ARG A 1 108 ? -9.618 -5.290 13.480 1.00 85.62 108 ARG A C 1
ATOM 895 O O . ARG A 1 108 ? -9.061 -5.097 12.401 1.00 85.62 108 ARG A O 1
ATOM 902 N N . LEU A 1 109 ? -9.544 -4.435 14.501 1.00 85.94 109 LEU A N 1
ATOM 903 C CA . LEU A 1 109 ? -8.775 -3.191 14.452 1.00 85.94 109 LEU A CA 1
ATOM 904 C C . LEU A 1 109 ? -7.274 -3.471 14.289 1.00 85.94 109 LEU A C 1
ATOM 906 O O . LEU A 1 109 ? -6.631 -2.911 13.402 1.00 85.94 109 LEU A O 1
ATOM 910 N N . LEU A 1 110 ? -6.733 -4.395 15.086 1.00 87.00 110 LEU A N 1
ATOM 911 C CA . LEU A 1 110 ? -5.342 -4.834 14.993 1.00 87.00 110 LEU A CA 1
ATOM 912 C C . LEU A 1 110 ? -5.041 -5.477 13.633 1.00 87.00 110 LEU A C 1
ATOM 914 O O . LEU A 1 110 ? -3.994 -5.217 13.043 1.00 87.00 110 LEU A O 1
ATOM 918 N N . GLY A 1 111 ? -5.958 -6.298 13.122 1.00 89.69 111 GLY A N 1
ATOM 919 C CA . GLY A 1 111 ? -5.858 -6.901 11.798 1.00 89.69 111 GLY A CA 1
ATOM 920 C C . GLY A 1 111 ? -5.809 -5.850 10.691 1.00 89.69 111 GLY A C 1
ATOM 921 O O . GLY A 1 111 ? -4.935 -5.918 9.832 1.00 89.69 111 GLY A O 1
ATOM 922 N N . ALA A 1 112 ? -6.682 -4.840 10.746 1.00 90.12 112 ALA A N 1
ATOM 923 C CA . ALA A 1 112 ? -6.683 -3.738 9.789 1.00 90.12 112 ALA A CA 1
ATOM 924 C C . ALA A 1 112 ? -5.385 -2.912 9.850 1.00 90.12 112 ALA A C 1
ATOM 926 O O . ALA A 1 112 ? -4.825 -2.592 8.804 1.00 90.12 112 ALA A O 1
ATOM 927 N N . ALA A 1 113 ? -4.867 -2.630 11.051 1.00 89.50 113 ALA A N 1
ATOM 928 C CA . ALA A 1 113 ? -3.591 -1.935 11.228 1.00 89.50 113 ALA A CA 1
ATOM 929 C C . ALA A 1 113 ? -2.413 -2.733 10.642 1.00 89.50 113 ALA A C 1
ATOM 931 O O . ALA A 1 113 ? -1.623 -2.196 9.871 1.00 89.50 113 ALA A O 1
ATOM 932 N N . ARG A 1 114 ? -2.331 -4.039 10.931 1.00 91.12 114 ARG A N 1
ATOM 933 C CA . ARG A 1 114 ? -1.304 -4.930 10.357 1.00 91.12 114 ARG A CA 1
ATOM 934 C C . ARG A 1 114 ? -1.391 -5.005 8.836 1.00 91.12 114 ARG A C 1
ATOM 936 O O . ARG A 1 114 ? -0.365 -5.023 8.164 1.00 91.12 114 ARG A O 1
ATOM 943 N N . LEU A 1 115 ? -2.606 -5.039 8.301 1.00 93.19 115 LEU A N 1
ATOM 944 C CA . LEU A 1 115 ? -2.842 -5.101 6.866 1.00 93.19 115 LEU A CA 1
ATOM 945 C C . LEU A 1 115 ? -2.435 -3.800 6.164 1.00 93.19 115 LEU A C 1
ATOM 947 O O . LEU A 1 115 ? -1.799 -3.858 5.119 1.00 93.19 115 LEU A O 1
ATOM 951 N N . LEU A 1 116 ? -2.727 -2.639 6.761 1.00 91.69 116 LEU A N 1
ATOM 952 C CA . LEU A 1 116 ? -2.236 -1.341 6.284 1.00 91.69 116 LEU A CA 1
ATOM 953 C C . LEU A 1 116 ? -0.703 -1.292 6.254 1.00 91.69 116 LEU A C 1
ATOM 955 O O . LEU A 1 116 ? -0.128 -0.867 5.254 1.00 91.69 116 LEU A O 1
ATOM 959 N N . SER A 1 117 ? -0.045 -1.784 7.306 1.00 91.69 117 SER A N 1
ATOM 960 C CA . SER A 1 117 ? 1.417 -1.893 7.350 1.00 91.69 117 SER A CA 1
ATOM 961 C C . SER A 1 117 ? 1.962 -2.800 6.248 1.00 91.69 117 SER A C 1
ATOM 963 O O . SER A 1 117 ? 2.924 -2.448 5.571 1.00 91.69 117 SER A O 1
ATOM 965 N N . GLN A 1 118 ? 1.330 -3.955 6.022 1.00 92.62 118 GLN A N 1
ATOM 966 C CA . GLN A 1 118 ? 1.740 -4.889 4.975 1.00 92.62 118 GLN A CA 1
ATOM 967 C C . GLN A 1 118 ? 1.595 -4.275 3.575 1.00 92.62 118 GLN A C 1
ATOM 969 O O . GLN A 1 118 ? 2.524 -4.355 2.772 1.00 92.62 118 GLN A O 1
ATOM 974 N N . ILE A 1 119 ? 0.468 -3.602 3.319 1.00 92.94 119 ILE A N 1
ATOM 975 C CA . ILE A 1 119 ? 0.208 -2.869 2.075 1.00 92.94 119 ILE A CA 1
ATOM 976 C C . ILE A 1 119 ? 1.291 -1.819 1.834 1.00 92.94 119 ILE A C 1
ATOM 978 O O . ILE A 1 119 ? 1.822 -1.749 0.729 1.00 92.94 119 ILE A O 1
ATOM 982 N N . LEU A 1 120 ? 1.634 -1.022 2.851 1.00 92.38 120 LEU A N 1
ATOM 983 C CA . LEU A 1 120 ? 2.667 0.008 2.744 1.00 92.38 120 LEU A CA 1
ATOM 984 C C . LEU A 1 120 ? 4.008 -0.595 2.299 1.00 92.38 120 LEU A C 1
ATOM 986 O O . LEU A 1 120 ? 4.603 -0.125 1.331 1.00 92.38 120 LEU A O 1
ATOM 990 N N . LEU A 1 121 ? 4.448 -1.671 2.954 1.00 92.50 121 LEU A N 1
ATOM 991 C CA . LEU A 1 121 ? 5.708 -2.347 2.628 1.00 92.50 121 LEU A CA 1
ATOM 992 C C . LEU A 1 121 ? 5.710 -2.940 1.212 1.00 92.50 121 LEU A C 1
ATOM 994 O O . LEU A 1 121 ? 6.707 -2.846 0.489 1.00 92.50 121 LEU A O 1
ATOM 998 N N . ASP A 1 122 ? 4.594 -3.534 0.791 1.00 92.81 122 ASP A N 1
ATOM 999 C CA . ASP A 1 122 ? 4.479 -4.097 -0.552 1.00 92.81 122 ASP A CA 1
ATOM 1000 C C . ASP A 1 122 ? 4.439 -3.005 -1.628 1.00 92.81 122 ASP A C 1
ATOM 1002 O O . ASP A 1 122 ? 5.062 -3.169 -2.676 1.00 92.81 122 ASP A O 1
ATOM 1006 N N . VAL A 1 123 ? 3.786 -1.866 -1.370 1.00 92.62 123 VAL A N 1
ATOM 1007 C CA . VAL A 1 123 ? 3.794 -0.701 -2.272 1.00 92.62 123 VAL A CA 1
ATOM 1008 C C . VAL A 1 123 ? 5.202 -0.122 -2.415 1.00 92.62 123 VAL A C 1
ATOM 1010 O O . VAL A 1 123 ? 5.635 0.123 -3.540 1.00 92.62 123 VAL A O 1
ATOM 1013 N N . VAL A 1 124 ? 5.946 0.029 -1.314 1.00 93.38 124 VAL A N 1
ATOM 1014 C CA . VAL A 1 124 ? 7.356 0.468 -1.342 1.00 93.38 124 VAL A CA 1
ATOM 1015 C C . VAL A 1 124 ? 8.213 -0.500 -2.162 1.00 93.38 124 VAL A C 1
ATOM 1017 O O . VAL A 1 124 ? 9.016 -0.078 -2.993 1.00 93.38 124 VAL A O 1
ATOM 1020 N N . SER A 1 125 ? 7.985 -1.805 -2.002 1.00 92.81 125 SER A N 1
ATOM 1021 C CA . SER A 1 125 ? 8.680 -2.833 -2.782 1.00 92.81 125 SER A CA 1
ATOM 1022 C C . SER A 1 125 ? 8.368 -2.725 -4.279 1.00 92.81 125 SER A C 1
ATOM 1024 O O . SER A 1 125 ? 9.284 -2.776 -5.100 1.00 92.81 125 SER A O 1
ATOM 1026 N N . VAL A 1 126 ? 7.093 -2.534 -4.652 1.00 93.25 126 VAL A N 1
ATOM 1027 C CA . VAL A 1 126 ? 6.684 -2.284 -6.049 1.00 93.25 126 VAL A CA 1
ATOM 1028 C C . VAL A 1 126 ? 7.386 -1.055 -6.600 1.00 93.25 126 VAL A C 1
ATOM 1030 O O . VAL A 1 126 ? 7.952 -1.131 -7.688 1.00 93.25 126 VAL A O 1
ATOM 1033 N N . PHE A 1 127 ? 7.360 0.054 -5.861 1.00 92.88 127 PHE A N 1
ATOM 1034 C CA . PHE A 1 127 ? 7.983 1.299 -6.288 1.00 92.88 127 PHE A CA 1
ATOM 1035 C C . PHE A 1 127 ? 9.473 1.100 -6.571 1.00 92.88 127 PHE A C 1
ATOM 1037 O O . PHE A 1 127 ? 9.927 1.414 -7.667 1.00 92.88 127 PHE A O 1
ATOM 1044 N N . ASN A 1 128 ? 10.217 0.507 -5.634 1.00 92.25 128 ASN A N 1
ATOM 1045 C CA . ASN A 1 128 ? 11.655 0.293 -5.791 1.00 92.25 128 ASN A CA 1
ATOM 1046 C C . ASN A 1 128 ? 11.982 -0.650 -6.956 1.00 92.25 128 ASN A C 1
ATOM 1048 O O . ASN A 1 128 ? 12.917 -0.386 -7.708 1.00 92.25 128 ASN A O 1
ATOM 1052 N N . MET A 1 129 ? 11.193 -1.713 -7.160 1.00 90.94 129 MET A N 1
ATOM 1053 C CA . MET A 1 129 ? 11.361 -2.598 -8.319 1.00 90.94 129 MET A CA 1
ATOM 1054 C C . MET A 1 129 ? 11.111 -1.866 -9.639 1.00 90.94 129 MET A C 1
ATOM 1056 O O . MET A 1 129 ? 11.884 -2.020 -10.578 1.00 90.94 129 MET A O 1
ATOM 1060 N N . VAL A 1 130 ? 10.044 -1.067 -9.728 1.00 88.12 130 VAL A N 1
ATOM 1061 C CA . VAL A 1 130 ? 9.736 -0.291 -10.938 1.00 88.12 130 VAL A CA 1
ATOM 1062 C C . VAL A 1 130 ? 10.793 0.789 -11.178 1.00 88.12 130 VAL A C 1
ATOM 1064 O O . VAL A 1 130 ? 11.220 0.968 -12.315 1.00 88.12 130 VAL A O 1
ATOM 1067 N N . SER A 1 131 ? 11.258 1.456 -10.119 1.00 87.19 131 SER A N 1
ATOM 1068 C CA . SER A 1 131 ? 12.343 2.442 -10.170 1.00 87.19 131 SER A CA 1
ATOM 1069 C C . SER A 1 131 ? 13.633 1.811 -10.702 1.00 87.19 131 SER A C 1
ATOM 1071 O O . SER A 1 131 ? 14.206 2.313 -11.667 1.00 87.19 131 SER A O 1
ATOM 1073 N N . SER A 1 132 ? 14.029 0.646 -10.181 1.00 85.75 132 SER A N 1
ATOM 1074 C CA . SER A 1 132 ? 15.185 -0.109 -10.680 1.00 85.75 132 SER A CA 1
ATOM 1075 C C . SER A 1 132 ? 15.020 -0.522 -12.147 1.00 85.75 132 SER A C 1
ATOM 1077 O O . SER A 1 132 ? 15.900 -0.248 -12.959 1.00 85.75 132 SER A O 1
ATOM 1079 N N . LEU A 1 133 ? 13.864 -1.080 -12.526 1.00 82.88 133 LEU A N 1
ATOM 1080 C CA . LEU A 1 133 ? 13.581 -1.459 -13.917 1.00 82.88 133 LEU A CA 1
ATOM 1081 C C . LEU A 1 133 ? 13.605 -0.262 -14.878 1.00 82.88 133 LEU A C 1
ATOM 1083 O O . LEU A 1 133 ? 13.897 -0.434 -16.059 1.00 82.88 133 LEU A O 1
ATOM 1087 N N . SER A 1 134 ? 13.276 0.942 -14.404 1.00 79.19 134 SER A N 1
ATOM 1088 C CA . SER A 1 134 ? 13.291 2.156 -15.228 1.00 79.19 134 SER A CA 1
ATOM 1089 C C . SER A 1 134 ? 14.700 2.650 -15.578 1.00 79.19 134 SER A C 1
ATOM 1091 O O . SER A 1 134 ? 14.856 3.393 -16.546 1.00 79.19 134 SER A O 1
ATOM 1093 N N . GLN A 1 135 ? 15.719 2.216 -14.829 1.00 78.75 135 GLN A N 1
ATOM 1094 C CA . GLN A 1 135 ? 17.125 2.552 -15.083 1.00 78.75 135 GLN A CA 1
ATOM 1095 C C . GLN A 1 135 ? 17.758 1.656 -16.150 1.00 78.75 135 GLN A C 1
ATOM 1097 O O . GLN A 1 135 ? 18.752 2.033 -16.774 1.00 78.75 135 GLN A O 1
ATOM 1102 N N . GLU A 1 136 ? 17.205 0.463 -16.360 1.00 76.31 136 GLU A N 1
ATOM 1103 C CA . GLU A 1 136 ? 17.690 -0.471 -17.368 1.00 76.31 136 GLU A CA 1
ATOM 1104 C C . GLU A 1 136 ? 17.250 -0.043 -18.775 1.00 76.31 136 GLU A C 1
ATOM 1106 O O . GLU A 1 136 ? 16.218 0.602 -18.969 1.00 76.31 136 GLU A O 1
ATOM 1111 N N . ARG A 1 137 ? 18.029 -0.424 -19.796 1.00 69.31 137 ARG A N 1
ATOM 1112 C CA . ARG A 1 137 ? 17.641 -0.216 -21.198 1.00 69.31 137 ARG A CA 1
ATOM 1113 C C . ARG A 1 137 ? 16.368 -1.007 -21.469 1.00 69.31 137 ARG A C 1
ATOM 1115 O O . ARG A 1 137 ? 16.376 -2.236 -21.427 1.00 69.31 137 ARG A O 1
ATOM 1122 N N . GLN A 1 138 ? 15.292 -0.307 -21.807 1.00 71.06 138 GLN A N 1
ATOM 1123 C CA . GLN A 1 138 ? 14.026 -0.949 -22.139 1.00 71.06 138 GLN A CA 1
ATOM 1124 C C . GLN A 1 138 ? 13.859 -1.008 -23.653 1.00 71.06 138 GLN A C 1
ATOM 1126 O O . GLN A 1 138 ? 14.125 -0.037 -24.355 1.00 71.06 138 GLN A O 1
ATOM 1131 N N . SER A 1 139 ? 13.403 -2.146 -24.171 1.00 69.12 139 SER A N 1
ATOM 1132 C CA . SER A 1 139 ? 12.969 -2.258 -25.563 1.00 69.12 139 SER A CA 1
ATOM 1133 C C . SER A 1 139 ? 11.495 -2.636 -25.594 1.00 69.12 139 SER A C 1
ATOM 1135 O O . SER A 1 139 ? 11.059 -3.582 -24.939 1.00 69.12 139 SER A O 1
ATOM 1137 N N . VAL A 1 140 ? 10.707 -1.861 -26.332 1.00 73.75 140 VAL A N 1
ATOM 1138 C CA . VAL A 1 140 ? 9.284 -2.116 -26.536 1.00 73.75 140 VAL A CA 1
ATOM 1139 C C . VAL A 1 140 ? 9.098 -2.595 -27.963 1.00 73.75 140 VAL A C 1
ATOM 1141 O O . VAL A 1 140 ? 9.372 -1.863 -28.913 1.00 73.75 140 VAL A O 1
ATOM 1144 N N . LYS A 1 141 ? 8.615 -3.828 -28.109 1.00 76.75 141 LYS A N 1
ATOM 1145 C CA . LYS A 1 141 ? 8.196 -4.376 -29.397 1.00 76.75 141 LYS A CA 1
ATOM 1146 C C . LYS A 1 141 ? 6.788 -3.874 -29.717 1.00 76.75 141 LYS A C 1
ATOM 1148 O O . LYS A 1 141 ? 5.836 -4.201 -29.011 1.00 76.75 141 LYS A O 1
ATOM 1153 N N . LEU A 1 142 ? 6.668 -3.079 -30.770 1.00 78.50 142 LEU A N 1
ATOM 1154 C CA . LEU A 1 142 ? 5.410 -2.600 -31.331 1.00 78.50 142 LEU A CA 1
ATOM 1155 C C . LEU A 1 142 ? 5.105 -3.403 -32.592 1.00 78.50 142 LEU A C 1
ATOM 1157 O O . LEU A 1 142 ? 5.990 -3.643 -33.410 1.00 78.50 142 LEU A O 1
ATOM 1161 N N . THR A 1 143 ? 3.856 -3.830 -32.747 1.00 75.31 143 THR A N 1
ATOM 1162 C CA . THR A 1 143 ? 3.406 -4.558 -33.937 1.00 75.31 143 THR A CA 1
ATOM 1163 C C . THR A 1 143 ? 2.257 -3.788 -34.566 1.00 75.31 143 THR A C 1
ATOM 1165 O O . THR A 1 143 ? 1.216 -3.622 -33.930 1.00 75.31 143 THR A O 1
ATOM 1168 N N . GLN A 1 144 ? 2.440 -3.314 -35.797 1.00 69.31 144 GLN A N 1
ATOM 1169 C CA . GLN A 1 144 ? 1.390 -2.644 -36.564 1.00 69.31 144 GLN A CA 1
ATOM 1170 C C . GLN A 1 144 ? 1.374 -3.213 -37.983 1.00 69.31 144 GLN A C 1
ATOM 1172 O O . GLN A 1 144 ? 2.397 -3.215 -38.658 1.00 69.31 144 GLN A O 1
ATOM 1177 N N . GLU A 1 145 ? 0.226 -3.762 -38.395 1.00 75.31 145 GLU A N 1
ATOM 1178 C CA . GLU A 1 145 ? -0.005 -4.323 -39.742 1.00 75.31 145 GLU A CA 1
ATOM 1179 C C . GLU A 1 145 ? 1.047 -5.356 -40.205 1.00 75.31 145 GLU A C 1
ATOM 1181 O O . GLU A 1 145 ? 1.373 -5.458 -41.381 1.00 75.31 145 GLU A O 1
ATOM 1186 N N . GLY A 1 146 ? 1.584 -6.150 -39.271 1.00 73.19 146 GLY A N 1
ATOM 1187 C CA . GLY A 1 146 ? 2.593 -7.180 -39.560 1.00 73.19 146 GLY A CA 1
ATOM 1188 C C . GLY A 1 146 ? 4.045 -6.689 -39.535 1.00 73.19 146 GLY A C 1
ATOM 1189 O O . GLY A 1 146 ? 4.954 -7.504 -39.665 1.00 73.19 146 GLY A O 1
ATOM 1190 N N . ILE A 1 147 ? 4.279 -5.394 -39.304 1.00 73.94 147 ILE A N 1
ATOM 1191 C CA . ILE A 1 147 ? 5.616 -4.820 -39.127 1.00 73.94 147 ILE A CA 1
ATOM 1192 C C . ILE A 1 147 ? 5.963 -4.796 -37.637 1.00 73.94 147 ILE A C 1
ATOM 1194 O O . ILE A 1 147 ? 5.209 -4.270 -36.813 1.00 73.94 147 ILE A O 1
ATOM 1198 N N . GLU A 1 148 ? 7.120 -5.364 -37.293 1.00 81.81 148 GLU A N 1
ATOM 1199 C CA . GLU A 1 148 ? 7.677 -5.341 -35.941 1.00 81.81 148 GLU A CA 1
ATOM 1200 C C . GLU A 1 148 ? 8.668 -4.178 -35.799 1.00 81.81 148 GLU A C 1
ATOM 1202 O O . GLU A 1 148 ? 9.716 -4.160 -36.440 1.00 81.81 148 GLU A O 1
ATOM 1207 N N . ILE A 1 149 ? 8.344 -3.205 -34.947 1.00 78.81 149 ILE A N 1
ATOM 1208 C CA . ILE A 1 149 ? 9.205 -2.060 -34.633 1.00 78.81 149 ILE A CA 1
ATOM 1209 C C . ILE A 1 149 ? 9.685 -2.209 -33.193 1.00 78.81 149 ILE A C 1
ATOM 1211 O O . ILE A 1 149 ? 8.879 -2.294 -32.268 1.00 78.81 149 ILE A O 1
ATOM 1215 N N . PHE A 1 150 ? 10.999 -2.204 -32.985 1.00 76.88 150 PHE A N 1
ATOM 1216 C CA . PHE A 1 150 ? 11.592 -2.187 -31.651 1.00 76.88 150 PHE A CA 1
ATOM 1217 C C . PHE A 1 150 ? 11.943 -0.750 -31.283 1.00 76.88 150 PHE A C 1
ATOM 1219 O O . PHE A 1 150 ? 12.807 -0.131 -31.902 1.00 76.88 150 PHE A O 1
ATOM 1226 N N . ARG A 1 151 ? 11.253 -0.203 -30.281 1.00 76.69 151 ARG A N 1
ATOM 1227 C CA . ARG A 1 151 ? 11.572 1.110 -29.723 1.00 76.69 151 ARG A CA 1
ATOM 1228 C C . ARG A 1 151 ? 12.449 0.924 -28.498 1.00 76.69 151 ARG A C 1
ATOM 1230 O O . ARG A 1 151 ? 12.000 0.370 -27.499 1.00 76.69 151 ARG A O 1
ATOM 1237 N N . GLU A 1 152 ? 13.682 1.392 -28.580 1.00 76.75 152 GLU A N 1
ATOM 1238 C CA . GLU A 1 152 ? 14.610 1.380 -27.456 1.00 76.75 152 GLU A CA 1
ATOM 1239 C C . GLU A 1 152 ? 14.482 2.679 -26.665 1.00 76.75 152 GLU A C 1
ATOM 1241 O O . GLU A 1 152 ? 14.525 3.774 -27.227 1.00 76.75 152 GLU A O 1
ATOM 1246 N N . TYR A 1 153 ? 14.289 2.550 -25.358 1.00 68.94 153 TYR A N 1
ATOM 1247 C CA . TYR A 1 153 ? 14.256 3.651 -24.415 1.00 68.94 153 TYR A CA 1
ATOM 1248 C C . TYR A 1 153 ? 15.548 3.645 -23.601 1.00 68.94 153 TYR A C 1
ATOM 1250 O O . TYR A 1 153 ? 15.861 2.673 -22.907 1.00 68.94 153 TYR A O 1
ATOM 1258 N N . TYR A 1 154 ? 16.284 4.749 -23.704 1.00 61.84 154 TYR A N 1
ATOM 1259 C CA . TYR A 1 154 ? 17.487 5.018 -22.929 1.00 61.84 154 TYR A CA 1
ATOM 1260 C C . TYR A 1 154 ? 17.157 6.112 -21.908 1.00 61.84 154 TYR A C 1
ATOM 1262 O O . TYR A 1 154 ? 16.854 7.233 -22.324 1.00 61.84 154 TYR A O 1
ATOM 1270 N N . PRO A 1 155 ? 17.182 5.828 -20.594 1.00 63.88 155 PRO A N 1
ATOM 1271 C CA . PRO A 1 155 ? 16.998 6.870 -19.592 1.00 63.88 155 PRO A CA 1
ATOM 1272 C C . PRO A 1 155 ? 18.151 7.886 -19.686 1.00 63.88 155 PRO A C 1
ATOM 1274 O O . PRO A 1 155 ? 19.316 7.539 -19.500 1.00 63.88 155 PRO A O 1
ATOM 1277 N N . ILE A 1 156 ? 17.812 9.133 -20.040 1.00 62.91 156 ILE A N 1
ATOM 1278 C CA . ILE A 1 156 ? 18.764 10.240 -20.265 1.00 62.91 156 ILE A CA 1
ATOM 1279 C C . ILE A 1 156 ? 19.312 10.764 -18.931 1.00 62.91 156 ILE A C 1
ATOM 1281 O O . ILE A 1 156 ? 20.485 11.108 -18.840 1.00 62.91 156 ILE A O 1
ATOM 1285 N N . ASN A 1 157 ? 18.466 10.788 -17.898 1.00 68.31 157 ASN A N 1
ATOM 1286 C CA . ASN A 1 157 ? 18.870 11.032 -16.522 1.00 68.31 157 ASN A CA 1
ATOM 1287 C C . ASN A 1 157 ? 18.804 9.701 -15.763 1.00 68.31 157 ASN A C 1
ATOM 1289 O O . ASN A 1 157 ? 17.764 9.039 -15.778 1.00 68.31 157 ASN A O 1
ATOM 1293 N N . ARG A 1 158 ? 19.920 9.293 -15.156 1.00 68.19 158 ARG A N 1
ATOM 1294 C CA . ARG A 1 158 ? 20.000 8.084 -14.328 1.00 68.19 158 ARG A CA 1
ATOM 1295 C C . ARG A 1 158 ? 19.854 8.394 -12.840 1.00 68.19 158 ARG A C 1
ATOM 1297 O O . ARG A 1 158 ? 20.028 7.489 -12.030 1.00 68.19 158 ARG A O 1
ATOM 1304 N N . ASP A 1 159 ? 19.530 9.632 -12.479 1.00 81.81 159 ASP A N 1
ATOM 1305 C CA . ASP A 1 159 ? 19.076 9.942 -11.134 1.00 81.81 159 ASP A CA 1
ATOM 1306 C C . ASP A 1 159 ? 17.794 9.164 -10.848 1.00 81.81 159 ASP A C 1
ATOM 1308 O O . ASP A 1 159 ? 16.866 9.130 -11.663 1.00 81.81 159 ASP A O 1
ATOM 1312 N N . TYR A 1 160 ? 17.740 8.526 -9.685 1.00 82.81 160 TYR A N 1
ATOM 1313 C CA . TYR A 1 160 ? 16.584 7.734 -9.303 1.00 82.81 160 TYR A CA 1
ATOM 1314 C C . TYR A 1 160 ? 16.261 7.873 -7.828 1.00 82.81 160 TYR A C 1
ATOM 1316 O O . TYR A 1 160 ? 17.119 8.120 -6.979 1.00 82.81 160 TYR A O 1
ATOM 1324 N N . VAL A 1 161 ? 14.981 7.673 -7.542 1.00 87.50 161 VAL A N 1
ATOM 1325 C CA . VAL A 1 161 ? 14.439 7.680 -6.192 1.00 87.50 161 VAL A CA 1
ATOM 1326 C C . VAL A 1 161 ? 14.275 6.245 -5.713 1.00 87.50 161 VAL A C 1
ATOM 1328 O O . VAL A 1 161 ? 13.757 5.389 -6.440 1.00 87.50 161 VAL A O 1
ATOM 1331 N N . THR A 1 162 ? 14.660 5.995 -4.467 1.00 91.38 162 THR A N 1
ATOM 1332 C CA . THR A 1 162 ? 14.262 4.802 -3.712 1.00 91.38 162 THR A CA 1
ATOM 1333 C C . THR A 1 162 ? 13.493 5.209 -2.470 1.00 91.38 162 THR A C 1
ATOM 1335 O O . THR A 1 162 ? 13.804 6.223 -1.847 1.00 91.38 162 THR A O 1
ATOM 1338 N N . LEU A 1 163 ? 12.525 4.390 -2.086 1.00 94.38 163 LEU A N 1
ATOM 1339 C CA . LEU A 1 163 ? 11.758 4.559 -0.862 1.00 94.38 163 LEU A CA 1
ATOM 1340 C C . LEU A 1 163 ? 12.195 3.537 0.185 1.00 94.38 163 LEU A C 1
ATOM 1342 O O . LEU A 1 163 ? 12.365 2.355 -0.114 1.00 94.38 163 LEU A O 1
ATOM 1346 N N . GLU A 1 164 ? 12.312 3.983 1.427 1.00 92.50 164 GLU A N 1
ATOM 1347 C CA . GLU A 1 164 ? 12.536 3.136 2.593 1.00 92.50 164 GLU A CA 1
ATOM 1348 C C . GLU A 1 164 ? 11.418 3.332 3.608 1.00 92.50 164 GLU A C 1
ATOM 1350 O O . GLU A 1 164 ? 10.901 4.431 3.783 1.00 92.50 164 GLU A O 1
ATOM 1355 N N . CYS A 1 165 ? 11.042 2.252 4.286 1.00 92.62 165 CYS A N 1
ATOM 1356 C CA . CYS A 1 165 ? 10.007 2.271 5.307 1.00 92.62 165 CYS A CA 1
ATOM 1357 C C . CYS A 1 165 ? 10.636 1.877 6.644 1.00 92.62 165 CYS A C 1
ATOM 1359 O O . CYS A 1 165 ? 10.977 0.711 6.852 1.00 92.62 165 CYS A O 1
ATOM 1361 N N . ILE A 1 166 ? 10.811 2.852 7.534 1.00 92.94 166 ILE A N 1
ATOM 1362 C CA . ILE A 1 166 ? 11.503 2.693 8.817 1.00 92.94 166 ILE A CA 1
ATOM 1363 C C . ILE A 1 166 ? 10.457 2.643 9.928 1.00 92.94 166 ILE A C 1
ATOM 1365 O O . ILE A 1 166 ? 9.566 3.484 9.972 1.00 92.94 166 ILE A O 1
ATOM 1369 N N . TRP A 1 167 ? 10.528 1.647 10.812 1.00 90.69 167 TRP A N 1
ATOM 1370 C CA . TRP A 1 167 ? 9.688 1.621 12.011 1.00 90.69 167 TRP A CA 1
ATOM 1371 C C . TRP A 1 167 ? 10.328 2.485 13.098 1.00 90.69 167 TRP A C 1
ATOM 1373 O O . TRP A 1 167 ? 11.390 2.137 13.615 1.00 90.69 167 TRP A O 1
ATOM 1383 N N . GLU A 1 168 ? 9.675 3.585 13.457 1.00 92.81 168 GLU A N 1
ATOM 1384 C CA . GLU A 1 168 ? 10.065 4.447 14.569 1.00 92.81 168 GLU A CA 1
ATOM 1385 C C . GLU A 1 168 ? 8.995 4.390 15.648 1.00 92.81 168 GLU A C 1
ATOM 1387 O O . GLU A 1 168 ? 7.841 4.694 15.366 1.00 92.81 168 GLU A O 1
ATOM 1392 N N . THR A 1 169 ? 9.401 4.004 16.863 1.00 89.50 169 THR A N 1
ATOM 1393 C CA . THR A 1 169 ? 8.572 3.879 18.079 1.00 89.50 169 THR A CA 1
ATOM 1394 C C . THR A 1 169 ? 7.278 3.077 17.893 1.00 89.50 169 THR A C 1
ATOM 1396 O O . THR A 1 169 ? 7.195 1.919 18.306 1.00 89.50 169 THR A O 1
ATOM 1399 N N . ASP A 1 170 ? 6.283 3.689 17.270 1.00 84.19 170 ASP A N 1
ATOM 1400 C CA . ASP A 1 170 ? 4.889 3.290 17.134 1.00 84.19 170 ASP A CA 1
ATOM 1401 C C . ASP A 1 170 ? 4.326 3.494 15.710 1.00 84.19 170 ASP A C 1
ATOM 1403 O O . ASP A 1 170 ? 3.148 3.214 15.473 1.00 84.19 170 ASP A O 1
ATOM 1407 N N . LYS A 1 171 ? 5.139 3.953 14.747 1.00 85.31 171 LYS A N 1
ATOM 1408 C CA . LYS A 1 171 ? 4.708 4.245 13.373 1.00 85.31 171 LYS A CA 1
ATOM 1409 C C . LYS A 1 171 ? 5.774 3.925 12.328 1.00 85.31 171 LYS A C 1
ATOM 1411 O O . LYS A 1 171 ? 6.970 3.889 12.598 1.00 85.31 171 LYS A O 1
ATOM 1416 N N . TYR A 1 172 ? 5.326 3.748 11.090 1.00 89.75 172 TYR A N 1
ATOM 1417 C CA . TYR A 1 172 ? 6.224 3.725 9.941 1.00 89.75 172 TYR A CA 1
ATOM 1418 C C . TYR A 1 172 ? 6.492 5.141 9.432 1.00 89.75 172 TYR A C 1
ATOM 1420 O O . TYR A 1 172 ? 5.562 5.931 9.263 1.00 89.75 172 TYR A O 1
ATOM 1428 N N . ILE A 1 173 ? 7.756 5.425 9.133 1.00 92.25 173 ILE A N 1
ATOM 1429 C CA . ILE A 1 173 ? 8.204 6.623 8.432 1.00 92.25 173 ILE A CA 1
ATOM 1430 C C . ILE A 1 173 ? 8.672 6.218 7.042 1.00 92.25 173 ILE A C 1
ATOM 1432 O O . ILE A 1 173 ? 9.530 5.348 6.885 1.00 92.25 173 ILE A O 1
ATOM 1436 N N . LEU A 1 174 ? 8.078 6.852 6.034 1.00 92.94 174 LEU A N 1
ATOM 1437 C CA . LEU A 1 174 ? 8.497 6.714 4.650 1.00 92.94 174 LEU A CA 1
ATOM 1438 C C . LEU A 1 174 ? 9.613 7.725 4.376 1.00 92.94 174 LEU A C 1
ATOM 1440 O O . LEU A 1 174 ? 9.399 8.930 4.497 1.00 92.94 174 LEU A O 1
ATOM 1444 N N . VAL A 1 175 ? 10.789 7.225 4.014 1.00 94.00 175 VAL A N 1
ATOM 1445 C CA . VAL A 1 175 ? 11.972 8.027 3.702 1.00 94.00 175 VAL A CA 1
ATOM 1446 C C . VAL A 1 175 ? 12.264 7.918 2.215 1.00 94.00 175 VAL A C 1
ATOM 1448 O O . VAL A 1 175 ? 12.413 6.824 1.673 1.00 94.00 175 VAL A O 1
ATOM 1451 N N . GLU A 1 176 ? 12.362 9.068 1.560 1.00 92.88 176 GLU A N 1
ATOM 1452 C CA . GLU A 1 176 ? 12.782 9.175 0.170 1.00 92.88 176 GLU A CA 1
ATOM 1453 C C . GLU A 1 176 ? 14.302 9.360 0.099 1.00 92.88 176 GLU A C 1
ATOM 1455 O O . GLU A 1 176 ? 14.863 10.226 0.774 1.00 92.88 176 GLU A O 1
ATOM 1460 N N . ARG A 1 177 ? 14.982 8.552 -0.719 1.00 91.00 177 ARG A N 1
ATOM 1461 C CA . ARG A 1 177 ? 16.410 8.709 -1.015 1.00 91.00 177 ARG A CA 1
ATOM 1462 C C . ARG A 1 177 ? 16.611 8.984 -2.495 1.00 91.00 177 ARG A C 1
ATOM 1464 O O . ARG A 1 177 ? 16.188 8.200 -3.341 1.00 91.00 177 ARG A O 1
ATOM 1471 N N . MET A 1 178 ? 17.302 10.082 -2.766 1.00 87.38 178 MET A N 1
ATOM 1472 C CA . MET A 1 178 ? 17.749 10.478 -4.093 1.00 87.38 178 MET A CA 1
ATOM 1473 C C . MET A 1 178 ? 19.152 9.943 -4.347 1.00 87.38 178 MET A C 1
ATOM 1475 O O . MET A 1 178 ? 20.068 10.219 -3.570 1.00 87.38 178 MET A O 1
ATOM 1479 N N . HIS A 1 179 ? 19.327 9.231 -5.453 1.00 83.44 179 HIS A N 1
ATOM 1480 C CA . HIS A 1 179 ? 20.628 8.756 -5.912 1.00 83.44 179 HIS A CA 1
ATOM 1481 C C . HIS A 1 179 ? 20.996 9.497 -7.185 1.00 83.44 179 HIS A C 1
ATOM 1483 O O . HIS A 1 179 ? 20.230 9.470 -8.146 1.00 83.44 179 HIS A O 1
ATOM 1489 N N . LYS A 1 180 ? 22.160 10.152 -7.184 1.00 79.06 180 LYS A N 1
ATOM 1490 C CA . LYS A 1 180 ? 22.725 10.757 -8.390 1.00 79.06 180 LYS A CA 1
ATOM 1491 C C . LYS A 1 180 ? 23.558 9.729 -9.130 1.00 79.06 180 LYS A C 1
ATOM 1493 O O . LYS A 1 180 ? 24.368 9.040 -8.511 1.00 79.06 180 LYS A O 1
ATOM 1498 N N . SER A 1 181 ? 23.393 9.634 -10.442 1.00 65.00 181 SER A N 1
ATOM 1499 C CA . SER A 1 181 ? 24.277 8.781 -11.235 1.00 65.00 181 SER A CA 1
ATOM 1500 C C . SER A 1 181 ? 25.633 9.452 -11.451 1.00 65.00 181 SER A C 1
ATOM 1502 O O . SER A 1 181 ? 25.690 10.583 -11.931 1.00 65.00 181 SER A O 1
ATOM 1504 N N . GLU A 1 182 ? 26.727 8.755 -11.148 1.00 58.91 182 GLU A N 1
ATOM 1505 C CA . GLU A 1 182 ? 28.086 9.207 -11.461 1.00 58.91 182 GLU A CA 1
ATOM 1506 C C . GLU A 1 182 ? 28.326 9.166 -12.984 1.00 58.91 182 GLU A C 1
ATOM 1508 O O . GLU A 1 182 ? 28.840 8.188 -13.521 1.00 58.91 182 GLU A O 1
ATOM 1513 N N . ILE A 1 183 ? 27.908 10.204 -13.716 1.00 55.09 183 ILE A N 1
ATOM 1514 C CA . ILE A 1 183 ? 28.287 10.409 -15.131 1.00 55.09 183 ILE A CA 1
ATOM 1515 C C . ILE A 1 183 ? 28.982 11.769 -15.348 1.00 55.09 183 ILE A C 1
ATOM 1517 O O . ILE A 1 183 ? 29.471 12.047 -16.437 1.00 55.09 183 ILE A O 1
ATOM 1521 N N . GLU A 1 184 ? 29.170 12.593 -14.314 1.00 48.69 184 GLU A N 1
ATOM 1522 C CA . GLU A 1 184 ? 29.862 13.886 -14.471 1.00 48.69 184 GLU A CA 1
ATOM 1523 C C . GLU A 1 184 ? 31.404 13.822 -14.550 1.00 48.69 184 GLU A C 1
ATOM 1525 O O . GLU A 1 184 ? 32.037 14.870 -14.617 1.00 48.69 184 GLU A O 1
ATOM 1530 N N . SER A 1 185 ? 32.041 12.646 -14.629 1.00 46.03 185 SER A N 1
ATOM 1531 C CA . SER A 1 185 ? 33.519 12.570 -14.554 1.00 46.03 185 SER A CA 1
ATOM 1532 C C . SER A 1 185 ? 34.254 12.037 -15.791 1.00 46.03 185 SER A C 1
ATOM 1534 O O . SER A 1 185 ? 35.477 11.966 -15.751 1.00 46.03 185 SER A O 1
ATOM 1536 N N . PHE A 1 186 ? 33.581 11.669 -16.890 1.00 45.06 186 PHE A N 1
ATOM 1537 C CA . PHE A 1 186 ? 34.269 11.057 -18.051 1.00 45.06 186 PHE A CA 1
ATOM 1538 C C . PHE A 1 186 ? 34.021 11.712 -19.415 1.00 45.06 186 PHE A C 1
ATOM 1540 O O . PHE A 1 186 ? 34.260 11.091 -20.448 1.00 45.06 186 PHE A O 1
ATOM 1547 N N . ILE A 1 187 ? 33.625 12.984 -19.457 1.00 44.59 187 ILE A N 1
ATOM 1548 C CA . ILE A 1 187 ? 33.696 13.771 -20.698 1.00 44.59 187 ILE A CA 1
ATOM 1549 C C . ILE A 1 187 ? 34.481 15.049 -20.421 1.00 44.59 187 ILE A C 1
ATOM 1551 O O . ILE A 1 187 ? 33.893 16.101 -20.234 1.00 44.59 187 ILE A O 1
ATOM 1555 N N . PHE A 1 188 ? 35.805 14.916 -20.327 1.00 40.97 188 PHE A N 1
ATOM 1556 C CA . PHE A 1 188 ? 36.816 15.873 -20.800 1.00 40.97 188 PHE A CA 1
ATOM 1557 C C . PHE A 1 188 ? 38.203 15.236 -20.598 1.00 40.97 188 PHE A C 1
ATOM 1559 O O . PHE A 1 188 ? 38.864 15.455 -19.585 1.00 40.97 188 PHE A O 1
ATOM 1566 N N . MET A 1 189 ? 38.633 14.420 -21.563 1.00 35.44 189 MET A N 1
ATOM 1567 C CA . MET A 1 189 ? 40.052 14.211 -21.871 1.00 35.44 189 MET A CA 1
ATOM 1568 C C . MET A 1 189 ? 40.211 13.878 -23.349 1.00 35.44 189 MET A C 1
ATOM 1570 O O . MET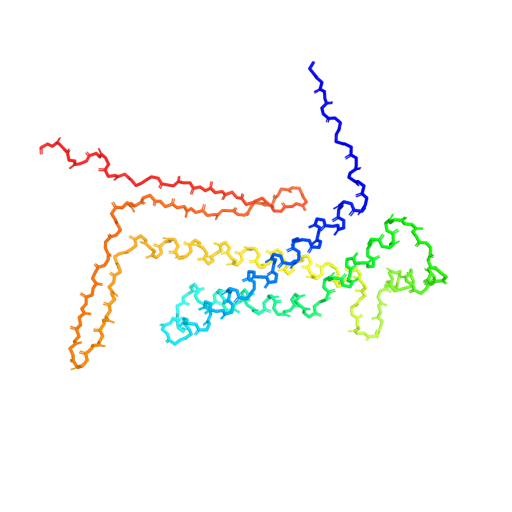 A 1 189 ? 39.474 12.984 -23.820 1.00 35.44 189 MET A O 1
#

Sequence (18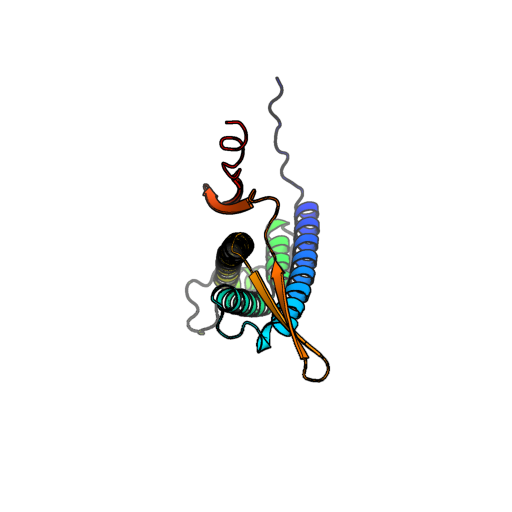9 aa):
MASEVETPDRPEILQERLKSFLRQLQFECAILERIVHKNKNQHRRCGYFQYLLKVRRDFRLLQSAKLEELLNSCFQVISGDKPKQKINLLESLKSRICDSGKPNFMERLLGAARLLSQILLDVVSVFNMVSSLSQERQSVKLTQEGIEIFREYYPINRDYVTLECIWETDKYILVERMHKSEIESFIFM

pLDDT: mean 78.01, std 16.29, range [34.5, 95.19]

Radius of gyration: 23.68 Å; chains: 1; bounding box: 68×50×68 Å

Secondary structure (DSSP, 8-state):
------PPPPHHHHHHHHHHHHHHHHHHHHHHHHHHHHHTTTSTT-HHHHHHHHHHHHHHHHHHTTHHHHHHHHHHHHS----TTHHHHHHHHH-SS-TTSSPPHHHHHHHHHHHHHHHHHHHHHHHHHHHHHHHSPEEEEEEETTEEEEEEE--S---EEEEEEEEETTEEEEEEEEE--S-TTSS--

Foldseek 3Di:
DDDPDPDPPDLVVVLVVVVVVVVVVVVVLVVLVVVLVVCCPPCVPPPLNVLSVVLNVLVVVLVVLVVNVLVVLVSCVVVVPDDPCCVVSVVLVVDDDDPPPDDGSVRSVVSNVVSVVVSVVSVLVSQQVVQVVVQDWDWDWDDDPNDTDIDIDHPPFNWTKHWDWDDDDDDTDIDIDIDHDPPVPPPDD